Protein AF-0000000073504089 (afdb_homodimer)

InterPro domains:
  IPR001611 Leucine-rich repeat [PF13855] (64-118)
  IPR013210 Leucine-rich repeat-containing N-terminal, plant-type [PF08263] (1-36)
  IPR032675 Leucine-rich repeat domain superfamily [G3DSA:3.80.10.10] (1-118)

Secondary structure (DSSP, 8-state):
-HHHHHHHHS--TT-TTTT--TTSS-GGGSTTEEE-TTS-EEEEE-TTS--EEE--GGGGG-TT--EEE--SSEEEE---GGGGG-TT--EEE--SSEE-SPPPGGGGG-TT--EEE--/-HHHHHHHHS--TT-TTTT--TTSS-GGGSTTEEE-TTS-EEEEE-TTS--EEE--GGGGG-TT--EEE--SSEEEE---GGGGG-TT--EEE--SSEE-SPPPGGGGG-TT--EEE--

Organism: Ambrosia artemisiifolia (NCBI:txid4212)

Solvent-accessible surface area (backbone atoms only — not comparable to full-atom values): 11767 Å² total; per-residue (Å²): 107,41,67,55,56,36,50,74,35,31,54,49,85,76,50,74,62,67,62,66,44,81,88,48,88,59,72,60,74,19,72,54,35,40,48,48,99,80,70,39,54,28,32,40,59,48,51,62,50,61,31,28,42,41,72,50,55,48,55,22,68,41,54,55,25,26,33,46,32,45,23,47,28,48,33,29,51,50,62,48,58,32,57,25,50,22,45,46,21,32,32,42,30,39,25,55,41,53,63,45,68,52,58,41,40,36,56,29,52,22,66,51,25,61,39,40,28,42,87,108,40,66,56,56,36,50,76,35,32,55,48,85,75,51,76,61,66,62,67,44,79,88,47,86,60,70,58,76,19,72,52,35,41,46,49,98,82,68,38,51,29,32,39,57,48,50,61,51,62,32,28,42,41,73,52,54,48,54,23,67,40,54,56,24,25,36,44,33,46,23,46,29,49,33,31,51,52,63,50,59,33,56,25,51,21,45,46,20,32,34,42,31,43,24,52,37,53,57,45,69,53,57,42,40,36,56,27,52,22,66,50,25,61,34,42,29,38,79

Nearest PDB structures (foldseek):
  7ogq-assembly1_BBB  TM=9.935E-01  e=2.010E-16  Arabidopsis thaliana
  4lsc-assembly1_A  TM=9.926E-01  e=3.412E-16  Arabidopsis thaliana
  8wed-assembly2_E  TM=9.928E-01  e=4.855E-16  Arabidopsis thaliana
  4z61-assembly1_C  TM=9.933E-01  e=1.484E-15  Arabidopsis thaliana
  4q3i-assembly2_B  TM=9.917E-01  e=1.653E-14  Oryza sativa

pLDDT: mean 93.23, std 6.1, range [61.78, 98.75]

Foldseek 3Di:
DQVVVVVVFKDQPPCQFVQVDPVDDACCVTPQWHADPVSQTATRACAQRQIEGEHDLSNLVRQNHAYDAHENYAYEEEDDLSVLSNQNHQEDAQYHYHYDDDDHPSVVSNPNYDYYHHD/DQVVVVVVFKDQPPCQFVQVDPVDDACCVTPQWHADPVSQTATRACAQRQIEGEHDLSNLVSQNHAYDHHENYAYEEEDDLSVLSNQNHQEDAHYHYHYDDDDHPSVVSNPNYDYYHHD

Sequence (238 aa):
DALYALKIQLPDPNNVLQSWDPTLVNPCTWNHVTCNNNNSVTRVDLGNASLSGQLVSQLGQLANLQYLELFGNNITGIIPNAIGNLTNLVSLDLYLNRLHGRIPSTLGNLQKLRYLYIIDALYALKIQLPDPNNVLQSWDPTLVNPCTWNHVTCNNNNSVTRVDLGNASLSGQLVSQLGQLANLQYLELFGNNITGIIPNAIGNLTNLVSLDLYLNRLHGRIPSTLGNLQKLRYLYII

Radius o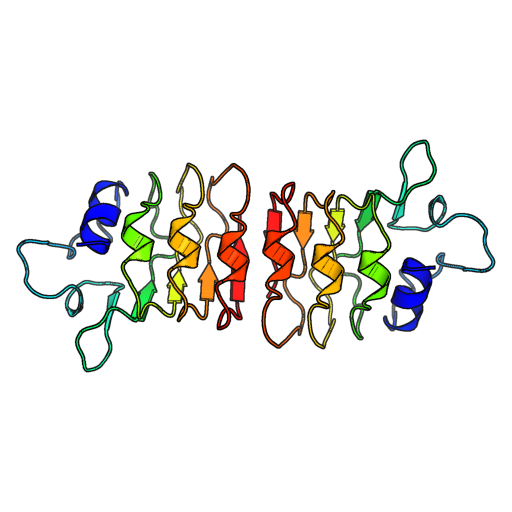f gyration: 20.05 Å; Cα contacts (8 Å, |Δi|>4): 622; chains: 2; bounding box: 36×63×42 Å

Structure (mmCIF, N/CA/C/O backbone):
data_AF-0000000073504089-model_v1
#
loop_
_entity.id
_entity.type
_entity.pdbx_description
1 polymer 'Leucine-rich repeat-containing N-terminal plant-type domain-containing protein'
#
loop_
_atom_site.group_PDB
_atom_site.id
_atom_site.type_symbol
_atom_site.label_atom_id
_atom_site.label_alt_id
_atom_site.label_comp_id
_atom_site.label_asym_id
_atom_site.label_entity_id
_atom_site.label_seq_id
_atom_site.pdbx_PDB_ins_code
_atom_site.Cartn_x
_atom_site.Cartn_y
_atom_site.Cartn_z
_atom_site.occupancy
_atom_site.B_iso_or_equiv
_atom_site.auth_seq_id
_atom_site.auth_comp_id
_atom_site.auth_asym_id
_atom_site.auth_atom_id
_atom_site.pdbx_PDB_model_num
ATOM 1 N N . ASP A 1 1 ? 0.938 -27.203 -5.227 1 83.81 1 ASP A N 1
ATOM 2 C CA . ASP A 1 1 ? 1.787 -26.109 -5.668 1 83.81 1 ASP A CA 1
ATOM 3 C C . ASP A 1 1 ? 1.056 -24.766 -5.555 1 83.81 1 ASP A C 1
ATOM 5 O O . ASP A 1 1 ? -0.153 -24.688 -5.789 1 83.81 1 ASP A O 1
ATOM 9 N N . ALA A 1 2 ? 1.691 -23.766 -5.035 1 88.19 2 ALA A N 1
ATOM 10 C CA . ALA A 1 2 ? 1.1 -22.469 -4.738 1 88.19 2 ALA A CA 1
ATOM 11 C C . ALA A 1 2 ? 0.496 -21.844 -5.992 1 88.19 2 ALA A C 1
ATOM 13 O O . ALA A 1 2 ? -0.646 -21.375 -5.973 1 88.19 2 ALA A O 1
ATOM 14 N N . LEU A 1 3 ? 1.185 -21.859 -7.066 1 92.62 3 LEU A N 1
ATOM 15 C CA . LEU A 1 3 ? 0.73 -21.188 -8.281 1 92.62 3 LEU A CA 1
ATOM 16 C C . LEU A 1 3 ? -0.427 -21.953 -8.922 1 92.62 3 LEU A C 1
ATOM 18 O O . LEU A 1 3 ? -1.324 -21.344 -9.508 1 92.62 3 LEU A O 1
ATOM 22 N N . TYR A 1 4 ? -0.365 -23.203 -8.766 1 90 4 TYR A N 1
ATOM 23 C CA . TYR A 1 4 ? -1.497 -23.953 -9.297 1 90 4 TYR A CA 1
ATOM 24 C C . TYR A 1 4 ? -2.758 -23.688 -8.484 1 90 4 TYR A C 1
ATOM 26 O O . TYR A 1 4 ? -3.85 -23.562 -9.047 1 90 4 TYR A O 1
ATOM 34 N N . ALA A 1 5 ? -2.623 -23.641 -7.227 1 90.19 5 ALA A N 1
ATOM 35 C CA . ALA A 1 5 ? -3.756 -23.281 -6.379 1 90.19 5 ALA A CA 1
ATOM 36 C C . ALA A 1 5 ? -4.328 -21.922 -6.777 1 90.19 5 ALA A C 1
ATOM 38 O O . ALA A 1 5 ? -5.547 -21.734 -6.805 1 90.19 5 ALA A O 1
ATOM 39 N N . LEU A 1 6 ? -3.453 -21 -7.102 1 92.44 6 LEU A N 1
ATOM 40 C CA . LEU A 1 6 ? -3.859 -19.672 -7.551 1 92.44 6 LEU A CA 1
ATOM 41 C C . LEU A 1 6 ? -4.594 -19.75 -8.883 1 92.44 6 LEU A C 1
ATOM 43 O O . LEU A 1 6 ? -5.652 -19.141 -9.047 1 92.44 6 LEU A O 1
ATOM 47 N N . LYS A 1 7 ? -4.051 -20.5 -9.719 1 91.31 7 LYS A N 1
ATOM 48 C CA . LYS A 1 7 ? -4.652 -20.656 -11.039 1 91.31 7 LYS A CA 1
ATOM 49 C C . LYS A 1 7 ? -6.094 -21.141 -10.93 1 91.31 7 LYS A C 1
ATOM 51 O O . LYS A 1 7 ? -6.98 -20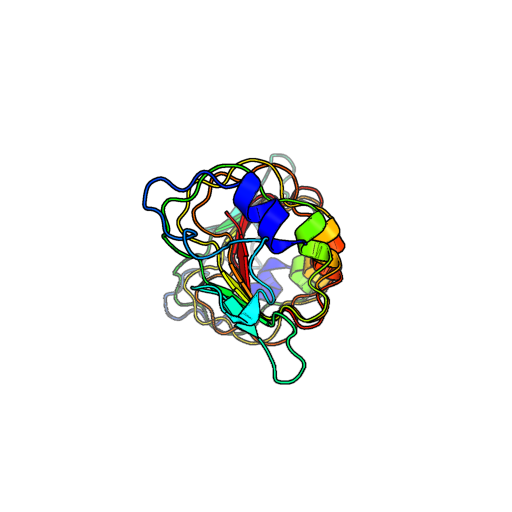.641 -11.617 1 91.31 7 LYS A O 1
ATOM 56 N N . ILE A 1 8 ? -6.277 -22.094 -10.07 1 91.06 8 ILE A N 1
ATOM 57 C CA . ILE A 1 8 ? -7.59 -22.703 -9.922 1 91.06 8 ILE A CA 1
ATOM 58 C C . ILE A 1 8 ? -8.586 -21.672 -9.398 1 91.06 8 ILE A C 1
ATOM 60 O O . ILE A 1 8 ? -9.773 -21.734 -9.727 1 91.06 8 ILE A O 1
ATOM 64 N N . GLN A 1 9 ? -8.086 -20.703 -8.727 1 92.62 9 GLN A N 1
ATOM 65 C CA . GLN A 1 9 ? -8.953 -19.719 -8.078 1 92.62 9 GLN A CA 1
ATOM 66 C C . GLN A 1 9 ? -9.086 -18.453 -8.914 1 92.62 9 GLN A C 1
ATOM 68 O O . GLN A 1 9 ? -9.797 -17.531 -8.539 1 92.62 9 GLN A O 1
ATOM 73 N N . LEU A 1 10 ? -8.414 -18.422 -10.031 1 92.44 10 LEU A N 1
ATOM 74 C CA . LEU A 1 10 ? -8.438 -17.219 -10.852 1 92.44 10 LEU A CA 1
ATOM 75 C C . LEU A 1 10 ? -8.992 -17.516 -12.242 1 92.44 10 LEU A C 1
ATOM 77 O O . LEU A 1 10 ? -8.234 -17.766 -13.172 1 92.44 10 LEU A O 1
ATOM 81 N N . PRO A 1 11 ? -10.352 -17.453 -12.328 1 91.81 11 PRO A N 1
ATOM 82 C CA . PRO A 1 11 ? -10.898 -17.531 -13.68 1 91.81 11 PRO A CA 1
ATOM 83 C C . PRO A 1 11 ? -10.164 -16.609 -14.664 1 91.81 11 PRO A C 1
ATOM 85 O O . PRO A 1 11 ? -9.867 -15.461 -14.336 1 91.81 11 PRO A O 1
ATOM 88 N N . ASP A 1 12 ? -9.922 -17.094 -15.867 1 92.62 12 ASP A N 1
ATOM 89 C CA . ASP A 1 12 ? -9.008 -16.516 -16.859 1 92.62 12 ASP A CA 1
ATOM 90 C C . ASP A 1 12 ? -9.656 -16.484 -18.234 1 92.62 12 ASP A C 1
ATOM 92 O O . ASP A 1 12 ? -9.281 -17.266 -19.125 1 92.62 12 ASP A O 1
ATOM 96 N N . PRO A 1 13 ? -10.461 -15.508 -18.453 1 91.75 13 PRO A N 1
ATOM 97 C CA . PRO A 1 13 ? -11.219 -15.5 -19.703 1 91.75 13 PRO A CA 1
ATOM 98 C C . PRO A 1 13 ? -10.32 -15.328 -20.922 1 91.75 13 PRO A C 1
ATOM 100 O O . PRO A 1 13 ? -10.672 -15.773 -22.016 1 91.75 13 PRO A O 1
ATOM 103 N N . ASN A 1 14 ? -9.141 -14.703 -20.797 1 94.31 14 ASN A N 1
ATOM 104 C CA . ASN A 1 14 ? -8.273 -14.438 -21.938 1 94.31 14 ASN A CA 1
ATOM 105 C C . ASN A 1 14 ? -7.172 -15.484 -22.062 1 94.31 14 ASN A C 1
ATOM 107 O O . ASN A 1 14 ? -6.266 -15.352 -22.891 1 94.31 14 ASN A O 1
ATOM 111 N N . ASN A 1 15 ? -7.172 -16.453 -21.219 1 93.25 15 ASN A N 1
ATOM 112 C CA . ASN A 1 15 ? -6.258 -17.594 -21.25 1 93.25 15 ASN A CA 1
ATOM 113 C C . ASN A 1 15 ? -4.812 -17.156 -21.031 1 93.25 15 ASN A C 1
ATOM 115 O O . ASN A 1 15 ? -3.902 -17.656 -21.703 1 93.25 15 ASN A O 1
ATOM 119 N N . VAL A 1 16 ? -4.688 -16.156 -20.156 1 94.19 16 VAL A N 1
ATOM 120 C CA . VAL A 1 16 ? -3.348 -15.68 -19.844 1 94.19 16 VAL A CA 1
ATOM 121 C C . VAL A 1 16 ? -2.568 -16.766 -19.109 1 94.19 16 VAL A C 1
ATOM 123 O O . VAL A 1 16 ? -1.347 -16.859 -19.234 1 94.19 16 VAL A O 1
ATOM 126 N N . LEU A 1 17 ? -3.244 -17.672 -18.391 1 94 17 LEU A N 1
ATOM 127 C CA . LEU A 1 17 ? -2.6 -18.688 -17.562 1 94 17 LEU A CA 1
ATOM 128 C C . LEU A 1 17 ? -2.59 -20.031 -18.266 1 94 17 LEU A C 1
ATOM 130 O O . LEU A 1 17 ? -2.457 -21.078 -17.625 1 94 17 LEU A O 1
ATOM 134 N N . GLN A 1 18 ? -2.67 -20.047 -19.438 1 91.62 18 GLN A N 1
ATOM 135 C CA . GLN A 1 18 ? -2.809 -21.266 -20.219 1 91.62 18 GLN A CA 1
ATOM 136 C C . GLN A 1 18 ? -1.593 -22.172 -20.031 1 91.62 18 GLN A C 1
ATOM 138 O O . GLN A 1 18 ? -1.72 -23.406 -20.031 1 91.62 18 GLN A O 1
ATOM 143 N N . SER A 1 19 ? -0.453 -21.609 -19.891 1 91.12 19 SER A N 1
ATOM 144 C CA . SER A 1 19 ? 0.774 -22.391 -19.781 1 91.12 19 SER A CA 1
ATOM 145 C C . SER A 1 19 ? 0.917 -23.016 -18.406 1 91.12 19 SER A C 1
ATOM 147 O O . SER A 1 19 ? 1.798 -23.844 -18.188 1 91.12 19 SER A O 1
ATOM 149 N N . TRP A 1 20 ? 0.081 -22.547 -17.469 1 91.06 20 TRP A N 1
ATOM 150 C CA . TRP A 1 20 ? 0.194 -23.016 -16.094 1 91.06 20 TRP A CA 1
ATOM 151 C C . TRP A 1 20 ? -0.384 -24.422 -15.961 1 91.06 20 TRP A C 1
ATOM 153 O O . TRP A 1 20 ? -1.566 -24.594 -15.648 1 91.06 20 TRP A O 1
ATOM 163 N N . ASP A 1 21 ? 0.375 -25.438 -16.172 1 83.81 21 ASP A N 1
ATOM 164 C CA . ASP A 1 21 ? 0.005 -26.844 -16.172 1 83.81 21 ASP A CA 1
ATOM 165 C C . ASP A 1 21 ? 0.768 -27.609 -15.102 1 83.81 21 ASP A C 1
ATOM 167 O O . ASP A 1 21 ? 1.99 -27.75 -15.172 1 83.81 21 ASP A O 1
ATOM 171 N N . PRO A 1 22 ? -0.042 -28 -14.156 1 77.56 22 PRO A N 1
ATOM 172 C CA . PRO A 1 22 ? 0.624 -28.688 -13.047 1 77.56 22 PRO A CA 1
ATOM 173 C C . PRO A 1 22 ? 1.264 -30 -13.461 1 77.56 22 PRO A C 1
ATOM 175 O O . PRO A 1 22 ? 2.08 -30.562 -12.719 1 77.56 22 PRO A O 1
ATOM 178 N N . THR A 1 23 ? 0.69 -30.5 -14.398 1 77.19 23 THR A N 1
ATOM 179 C CA . THR A 1 23 ? 1.298 -31.75 -14.844 1 77.19 23 THR A CA 1
ATOM 180 C C . THR A 1 23 ? 2.68 -31.5 -15.438 1 77.19 23 THR A C 1
ATOM 182 O O . THR A 1 23 ? 3.479 -32.438 -15.578 1 77.19 23 THR A O 1
ATOM 185 N N . LEU A 1 24 ? 2.725 -30.297 -15.898 1 62.91 24 LEU A N 1
ATOM 186 C CA . LEU A 1 24 ? 4.062 -29.906 -16.328 1 62.91 24 LEU A CA 1
ATOM 187 C C . LEU A 1 24 ? 4.945 -29.578 -15.133 1 62.91 24 LEU A C 1
ATOM 189 O O . LEU A 1 24 ? 4.441 -29.188 -14.07 1 62.91 24 LEU A O 1
ATOM 193 N N . VAL A 1 25 ? 6.254 -30.047 -15.086 1 61.78 25 VAL A N 1
ATOM 194 C CA . VAL A 1 25 ? 7.246 -30.078 -14.016 1 61.78 25 VAL A CA 1
ATOM 195 C C . VAL A 1 25 ? 7.246 -28.75 -13.281 1 61.78 25 VAL A C 1
ATOM 197 O O . VAL A 1 25 ? 6.977 -28.688 -12.078 1 61.78 25 VAL A O 1
ATOM 200 N N . ASN A 1 26 ? 7.988 -27.781 -13.719 1 81.06 26 ASN A N 1
ATOM 201 C CA . ASN A 1 26 ? 8.602 -26.672 -13 1 81.06 26 ASN A CA 1
ATOM 202 C C . ASN A 1 26 ? 7.953 -25.344 -13.352 1 81.06 26 ASN A C 1
ATOM 204 O O . ASN A 1 26 ? 7.922 -24.953 -14.523 1 81.06 26 ASN A O 1
ATOM 208 N N . PRO A 1 27 ? 7.211 -24.672 -12.367 1 88.81 27 PRO A N 1
ATOM 209 C CA . PRO A 1 27 ? 6.613 -23.359 -12.648 1 88.81 27 PRO A CA 1
ATOM 210 C C . PRO A 1 27 ? 7.559 -22.422 -13.406 1 88.81 27 PRO A C 1
ATOM 212 O O . PRO A 1 27 ? 7.113 -21.438 -14 1 88.81 27 PRO A O 1
ATOM 215 N N . CYS A 1 28 ? 8.711 -22.797 -13.5 1 92.19 28 CYS A N 1
ATOM 216 C CA . CYS A 1 28 ? 9.711 -21.938 -14.125 1 92.19 28 CYS A CA 1
ATOM 217 C C . CYS A 1 28 ? 9.547 -21.922 -15.641 1 92.19 28 CYS A C 1
ATOM 219 O O . CYS A 1 28 ? 10.133 -21.062 -16.312 1 92.19 28 CYS A O 1
ATOM 221 N N . THR A 1 29 ? 8.688 -22.656 -16.156 1 89.81 29 THR A N 1
ATOM 222 C CA . THR A 1 29 ? 8.438 -22.656 -17.594 1 89.81 29 THR A CA 1
ATOM 223 C C . THR A 1 29 ? 7.129 -21.938 -17.922 1 89.81 29 THR A C 1
ATOM 225 O O . THR A 1 29 ? 6.75 -21.812 -19.078 1 89.81 29 THR A O 1
ATOM 228 N N . TRP A 1 30 ? 6.465 -21.484 -16.969 1 92.94 30 TRP A N 1
ATOM 229 C CA . TRP A 1 30 ? 5.152 -20.859 -17.141 1 92.94 30 TRP A CA 1
ATOM 230 C C . TRP A 1 30 ? 5.281 -19.406 -17.547 1 92.94 30 TRP A C 1
ATOM 232 O O . TRP A 1 30 ? 6.191 -18.703 -17.094 1 92.94 30 TRP A O 1
ATOM 242 N N . ASN A 1 31 ? 4.332 -18.969 -18.391 1 93.94 31 ASN A N 1
ATOM 243 C CA . ASN A 1 31 ? 4.305 -17.562 -18.75 1 93.94 31 ASN A CA 1
ATOM 244 C C . ASN A 1 31 ? 4.043 -16.672 -17.531 1 93.94 31 ASN A C 1
ATOM 246 O O . ASN A 1 31 ? 3.338 -17.062 -16.609 1 93.94 31 ASN A O 1
ATOM 250 N N . HIS A 1 32 ? 4.637 -15.5 -17.531 1 96.69 32 HIS A N 1
ATOM 251 C CA . HIS A 1 32 ? 4.438 -14.484 -16.5 1 96.69 32 HIS A CA 1
ATOM 252 C C . HIS A 1 32 ? 5.074 -14.906 -15.18 1 96.69 32 HIS A C 1
ATOM 254 O O . HIS A 1 32 ? 4.816 -14.289 -14.141 1 96.69 32 HIS A O 1
ATOM 260 N N . VAL A 1 33 ? 5.844 -16.078 -15.203 1 96.56 33 VAL A N 1
ATOM 261 C CA . VAL A 1 33 ? 6.574 -16.531 -14.023 1 96.56 33 VAL A CA 1
ATOM 262 C C . VAL A 1 33 ? 8.078 -16.484 -14.297 1 96.56 33 VAL A C 1
ATOM 264 O O . VAL A 1 33 ? 8.539 -16.891 -15.359 1 96.56 33 VAL A O 1
ATOM 267 N N . THR A 1 34 ? 8.766 -15.812 -13.391 1 97.94 34 THR A N 1
ATOM 268 C CA . THR A 1 34 ? 10.219 -15.82 -13.445 1 97.94 34 THR A CA 1
ATOM 269 C C . THR A 1 34 ? 10.797 -16.609 -12.273 1 97.94 34 THR A C 1
ATOM 271 O O . THR A 1 34 ? 10.305 -16.516 -11.148 1 97.94 34 THR A O 1
ATOM 274 N N . CYS A 1 35 ? 11.852 -17.406 -12.508 1 96.88 35 CYS A N 1
ATOM 275 C CA . CYS A 1 35 ? 12.531 -18.188 -11.492 1 96.88 35 CYS A CA 1
ATOM 276 C C . CYS A 1 35 ? 14.008 -17.828 -11.422 1 96.88 35 CYS A C 1
ATOM 278 O O . CYS A 1 35 ? 14.555 -17.234 -12.359 1 96.88 35 CYS A O 1
ATOM 280 N N . ASN A 1 36 ? 14.516 -18.062 -10.188 1 97.25 36 ASN A N 1
ATOM 281 C CA . ASN A 1 36 ? 15.961 -17.922 -10.07 1 97.25 36 ASN A CA 1
ATOM 282 C C . ASN A 1 36 ? 16.688 -19.203 -10.492 1 97.25 36 ASN A C 1
ATOM 284 O O . ASN A 1 36 ? 16.047 -20.141 -10.992 1 97.25 36 ASN A O 1
ATOM 288 N N . ASN A 1 37 ? 18.047 -19.188 -10.336 1 95.81 37 ASN A N 1
ATOM 289 C CA . ASN A 1 37 ? 18.875 -20.281 -10.797 1 95.81 37 ASN A CA 1
ATOM 290 C C . ASN A 1 37 ? 18.609 -21.562 -10.008 1 95.81 37 ASN A C 1
ATOM 292 O O . ASN A 1 37 ? 18.969 -22.656 -10.438 1 95.81 37 ASN A O 1
ATOM 296 N N . ASN A 1 38 ? 17.906 -21.516 -8.906 1 94.88 38 ASN A N 1
ATOM 297 C CA . ASN A 1 38 ? 17.562 -22.672 -8.078 1 94.88 38 ASN A CA 1
ATOM 298 C C . ASN A 1 38 ? 16.125 -23.141 -8.336 1 94.88 38 ASN A C 1
ATOM 300 O O . ASN A 1 38 ? 15.531 -23.812 -7.504 1 94.88 38 ASN A O 1
ATOM 304 N N . ASN A 1 39 ? 15.578 -22.562 -9.398 1 92.44 39 ASN A N 1
ATOM 305 C CA . ASN A 1 39 ? 14.234 -22.922 -9.82 1 92.44 39 ASN A CA 1
ATOM 306 C C . ASN A 1 39 ? 13.188 -22.5 -8.797 1 92.44 39 ASN A C 1
ATOM 308 O O . ASN A 1 39 ? 12.188 -23.188 -8.594 1 92.44 39 ASN A O 1
ATOM 312 N N . SER A 1 40 ? 13.484 -21.453 -8.094 1 94.88 40 SER A N 1
ATOM 313 C CA . SER A 1 40 ? 12.508 -20.844 -7.195 1 94.88 40 SER A CA 1
ATOM 314 C C . SER A 1 40 ? 11.797 -19.672 -7.859 1 94.88 40 SER A C 1
ATOM 316 O O . SER A 1 40 ? 12.438 -18.859 -8.547 1 94.88 40 SER A O 1
ATOM 318 N N . VAL A 1 41 ? 10.516 -19.625 -7.695 1 97 41 VAL A N 1
ATOM 319 C CA . VAL A 1 41 ? 9.727 -18.531 -8.266 1 97 41 VAL A CA 1
ATOM 320 C C . VAL A 1 41 ? 10.109 -17.219 -7.598 1 97 41 VAL A C 1
ATOM 322 O O . VAL A 1 41 ? 10.086 -17.109 -6.367 1 97 41 VAL A O 1
ATOM 325 N N . THR A 1 42 ? 10.477 -16.188 -8.445 1 98.62 42 THR A N 1
ATOM 326 C CA . THR A 1 42 ? 10.867 -14.891 -7.891 1 98.62 42 THR A CA 1
ATOM 327 C C . THR A 1 42 ? 9.914 -13.789 -8.359 1 98.62 42 THR A C 1
ATOM 329 O O . THR A 1 42 ? 9.883 -12.703 -7.781 1 98.62 42 THR A O 1
ATOM 332 N N . ARG A 1 43 ? 9.188 -14.102 -9.438 1 98.75 43 ARG A N 1
ATOM 333 C CA . ARG A 1 43 ? 8.289 -13.062 -9.945 1 98.75 43 ARG A CA 1
ATOM 334 C C . ARG A 1 43 ? 7.035 -13.672 -10.562 1 98.75 43 ARG A C 1
ATOM 336 O O . ARG A 1 43 ? 7.113 -14.672 -11.273 1 98.75 43 ARG A O 1
ATOM 343 N N . VAL A 1 44 ? 5.918 -13.117 -10.211 1 98.19 44 VAL A N 1
ATOM 344 C CA . VAL A 1 44 ? 4.637 -13.344 -10.875 1 98.19 44 VAL A CA 1
ATOM 345 C C . VAL A 1 44 ? 4.102 -12.031 -11.438 1 98.19 44 VAL A C 1
ATOM 347 O O . VAL A 1 44 ? 3.828 -11.094 -10.688 1 98.19 44 VAL A O 1
ATOM 350 N N . ASP A 1 45 ? 3.988 -11.891 -12.703 1 98.19 45 ASP A N 1
ATOM 351 C CA . ASP A 1 45 ? 3.615 -10.664 -13.406 1 98.19 45 ASP A CA 1
ATOM 352 C C . ASP A 1 45 ? 2.303 -10.844 -14.164 1 98.19 45 ASP A C 1
ATOM 354 O O . ASP A 1 45 ? 2.307 -11.18 -15.352 1 98.19 45 ASP A O 1
ATOM 358 N N . LEU A 1 46 ? 1.251 -10.492 -13.5 1 97.88 46 LEU A N 1
ATOM 359 C CA . LEU A 1 46 ? -0.072 -10.742 -14.062 1 97.88 46 LEU A CA 1
ATOM 360 C C . LEU A 1 46 ? -0.919 -9.477 -14.039 1 97.88 46 LEU A C 1
ATOM 362 O O . LEU A 1 46 ? -2.139 -9.539 -13.867 1 97.88 46 LEU A O 1
ATOM 366 N N . GLY A 1 47 ? -0.317 -8.383 -14.102 1 97.5 47 GLY A N 1
ATOM 367 C CA . GLY A 1 47 ? -1.057 -7.129 -14.172 1 97.5 47 GLY A CA 1
ATOM 368 C C . GLY A 1 47 ? -1.932 -7.027 -15.406 1 97.5 47 GLY A C 1
ATOM 369 O O . GLY A 1 47 ? -1.533 -7.449 -16.5 1 97.5 47 GLY A O 1
ATOM 370 N N . ASN A 1 48 ? -3.148 -6.43 -15.266 1 97.31 48 ASN A N 1
ATOM 371 C CA . ASN A 1 48 ? -4.059 -6.156 -16.375 1 97.31 48 ASN A CA 1
ATOM 372 C C . ASN A 1 48 ? -4.328 -7.414 -17.188 1 97.31 48 ASN A C 1
ATOM 374 O O . ASN A 1 48 ? -4.207 -7.395 -18.422 1 97.31 48 ASN A O 1
ATOM 378 N N . ALA A 1 49 ? -4.676 -8.484 -16.547 1 96.62 49 ALA A N 1
ATOM 379 C CA . ALA A 1 49 ? -4.855 -9.766 -17.219 1 96.62 49 ALA A CA 1
ATOM 380 C C . ALA A 1 49 ? -6.328 -10.172 -17.25 1 96.62 49 ALA A C 1
ATOM 382 O O . ALA A 1 49 ? -6.672 -11.258 -17.703 1 96.62 49 ALA A O 1
ATOM 383 N N . SER A 1 50 ? -7.176 -9.297 -16.703 1 96.69 50 SER A N 1
ATOM 384 C CA . SER A 1 50 ? -8.617 -9.547 -16.672 1 96.69 50 SER A CA 1
ATOM 385 C C . SER A 1 50 ? -8.945 -10.773 -15.828 1 96.69 50 SER A C 1
ATOM 387 O O . SER A 1 50 ? -9.898 -11.5 -16.125 1 96.69 50 SER A O 1
ATOM 389 N N . LEU A 1 51 ? -8.094 -11.008 -14.805 1 97.06 51 LEU A N 1
ATOM 390 C CA . LEU A 1 51 ? -8.328 -12.125 -13.906 1 97.06 51 LEU A CA 1
ATOM 391 C C . LEU A 1 51 ? -9.375 -11.773 -12.859 1 97.06 51 LEU A C 1
ATOM 393 O O . LEU A 1 51 ? -9.523 -10.602 -12.492 1 97.06 51 LEU A O 1
ATOM 397 N N . SER A 1 52 ? -10.102 -12.742 -12.484 1 96.94 52 SER A N 1
ATOM 398 C CA . SER A 1 52 ? -11.07 -12.609 -11.398 1 96.94 52 SER A CA 1
ATOM 399 C C . SER A 1 52 ? -10.859 -13.68 -10.336 1 96.94 52 SER A C 1
ATOM 401 O O . SER A 1 52 ? -9.852 -14.391 -10.352 1 96.94 52 SER A O 1
ATOM 403 N N . GLY A 1 53 ? -11.766 -13.742 -9.312 1 96.12 53 GLY A N 1
ATOM 404 C CA . GLY A 1 53 ? -11.625 -14.703 -8.234 1 96.12 53 GLY A CA 1
ATOM 405 C C . GLY A 1 53 ? -10.938 -14.133 -7.004 1 96.12 53 GLY A C 1
ATOM 406 O O . GLY A 1 53 ? -11.102 -12.953 -6.691 1 96.12 53 GLY A O 1
ATOM 407 N N . GLN A 1 54 ? -10.258 -15.156 -6.27 1 96.38 54 GLN A N 1
ATOM 408 C CA . GLN A 1 54 ? -9.719 -14.742 -4.98 1 96.38 54 GLN A CA 1
ATOM 409 C C . GLN A 1 54 ? -8.258 -15.172 -4.828 1 96.38 54 GLN A C 1
ATOM 411 O O . GLN A 1 54 ? -7.824 -16.125 -5.465 1 96.38 54 GLN A O 1
ATOM 416 N N . LEU A 1 55 ? -7.516 -14.406 -4.016 1 96.5 55 LEU A N 1
ATOM 417 C CA . LEU A 1 55 ? -6.176 -14.844 -3.621 1 96.5 55 LEU A CA 1
ATOM 418 C C . LEU A 1 55 ? -6.246 -16.078 -2.723 1 96.5 55 LEU A C 1
ATOM 420 O O . LEU A 1 55 ? -7.285 -16.344 -2.121 1 96.5 55 LEU A O 1
ATOM 424 N N . VAL A 1 56 ? -5.133 -16.734 -2.75 1 96.31 56 VAL A N 1
ATOM 425 C CA . VAL A 1 56 ? -5.098 -17.969 -1.963 1 96.31 56 VAL A CA 1
ATOM 426 C C . VAL A 1 56 ? -3.961 -17.891 -0.947 1 96.31 56 VAL A C 1
ATOM 428 O O . VAL A 1 56 ? -2.914 -17.297 -1.216 1 96.31 56 VAL A O 1
ATOM 431 N N . SER A 1 57 ? -4.195 -18.578 0.276 1 96.75 57 SER A N 1
ATOM 432 C CA . SER A 1 57 ? -3.188 -18.562 1.329 1 96.75 57 SER A CA 1
ATOM 433 C C . SER A 1 57 ? -1.917 -19.281 0.886 1 96.75 57 SER A C 1
ATOM 435 O O . SER A 1 57 ? -0.827 -18.984 1.38 1 96.75 57 SER A O 1
ATOM 437 N N . GLN A 1 58 ? -2.057 -20.141 -0.088 1 96.38 58 GLN A N 1
ATOM 438 C CA . GLN A 1 58 ? -0.924 -20.922 -0.584 1 96.38 58 GLN A CA 1
ATOM 439 C C . GLN A 1 58 ? 0.144 -20.016 -1.187 1 96.38 58 GLN A C 1
ATOM 441 O O . GLN A 1 58 ? 1.312 -20.391 -1.281 1 96.38 58 GLN A O 1
ATOM 446 N N . LEU A 1 59 ? -0.198 -18.797 -1.6 1 96.5 59 LEU A N 1
ATOM 447 C CA . LEU A 1 59 ? 0.782 -17.844 -2.105 1 96.5 59 LEU A CA 1
ATOM 448 C C . LEU A 1 59 ? 1.92 -17.641 -1.109 1 96.5 59 LEU A C 1
ATOM 450 O O . LEU A 1 59 ? 3.064 -17.406 -1.505 1 96.5 59 LEU A O 1
ATOM 454 N N . GLY A 1 60 ? 1.57 -17.766 0.174 1 97.38 60 GLY A N 1
ATOM 455 C CA . GLY A 1 60 ? 2.557 -17.594 1.229 1 97.38 60 GLY A CA 1
ATOM 456 C C . GLY A 1 60 ? 3.67 -18.625 1.183 1 97.38 60 GLY A C 1
ATOM 457 O O . GLY A 1 60 ? 4.688 -18.469 1.858 1 97.38 60 GLY A O 1
ATOM 458 N N . GLN A 1 61 ? 3.473 -19.641 0.369 1 96.56 61 GLN A N 1
ATOM 459 C CA . GLN A 1 61 ? 4.453 -20.719 0.27 1 96.56 61 GLN A CA 1
ATOM 460 C C . GLN A 1 61 ? 5.578 -20.344 -0.692 1 96.56 61 GLN A C 1
ATOM 462 O O . GLN A 1 61 ? 6.598 -21.031 -0.756 1 96.56 61 GLN A O 1
ATOM 467 N N . LEU A 1 62 ? 5.434 -19.297 -1.419 1 96.81 62 LEU A N 1
ATOM 468 C CA . LEU A 1 62 ? 6.465 -18.875 -2.359 1 96.81 62 LEU A CA 1
ATOM 469 C C . LEU A 1 62 ? 7.547 -18.062 -1.65 1 96.81 62 LEU A C 1
ATOM 471 O O . LEU A 1 62 ? 7.688 -16.859 -1.881 1 96.81 62 LEU A O 1
ATOM 475 N N . ALA A 1 63 ? 8.43 -18.75 -1.01 1 95.25 63 ALA A N 1
ATOM 476 C CA . ALA A 1 63 ? 9.367 -18.188 -0.045 1 95.25 63 ALA A CA 1
ATOM 477 C C . ALA A 1 63 ? 10.352 -17.234 -0.729 1 95.25 63 ALA A C 1
ATOM 479 O O . ALA A 1 63 ? 10.883 -16.328 -0.097 1 95.25 63 ALA A O 1
ATOM 480 N N . ASN A 1 64 ? 10.555 -17.438 -1.995 1 97.69 64 ASN A N 1
ATOM 481 C CA . ASN A 1 64 ? 11.57 -16.656 -2.682 1 97.69 64 ASN A CA 1
ATOM 482 C C . ASN A 1 64 ? 10.945 -15.594 -3.582 1 97.69 64 ASN A C 1
ATOM 484 O O . ASN A 1 64 ? 11.648 -14.938 -4.352 1 97.69 64 ASN A O 1
ATOM 488 N N . LEU A 1 65 ? 9.617 -15.422 -3.479 1 98.56 65 LEU A N 1
ATOM 489 C CA . LEU A 1 65 ? 8.93 -14.453 -4.328 1 98.56 65 LEU A CA 1
ATOM 490 C C . LEU A 1 65 ? 9.367 -13.031 -3.996 1 98.56 65 LEU A C 1
ATOM 492 O O . LEU A 1 65 ? 9.414 -12.656 -2.824 1 98.56 65 LEU A O 1
ATOM 496 N N . GLN A 1 66 ? 9.734 -12.25 -5.02 1 98.69 66 GLN A N 1
ATOM 497 C CA . GLN A 1 66 ? 10.195 -10.875 -4.863 1 98.69 66 GLN A CA 1
ATOM 498 C C . GLN A 1 66 ? 9.172 -9.891 -5.426 1 98.69 66 GLN A C 1
ATOM 500 O O . GLN A 1 66 ? 9.016 -8.781 -4.906 1 98.69 66 GLN A O 1
ATOM 505 N N . TYR A 1 67 ? 8.531 -10.32 -6.48 1 98.62 67 TYR A N 1
ATOM 506 C CA . TYR A 1 67 ? 7.562 -9.453 -7.137 1 98.62 67 TYR A CA 1
ATOM 507 C C . TYR A 1 67 ? 6.242 -10.18 -7.355 1 98.62 67 TYR A C 1
ATOM 509 O O . TYR A 1 67 ? 6.199 -11.211 -8.031 1 98.62 67 TYR A O 1
ATOM 517 N N . LEU A 1 68 ? 5.203 -9.648 -6.773 1 98.5 68 LEU A N 1
ATOM 518 C CA . LEU A 1 68 ? 3.846 -10.109 -7.031 1 98.5 68 LEU A CA 1
ATOM 519 C C . LEU A 1 68 ? 2.996 -9 -7.633 1 98.5 68 LEU A C 1
ATOM 521 O O . LEU A 1 68 ? 2.504 -8.125 -6.91 1 98.5 68 LEU A O 1
ATOM 525 N N . GLU A 1 69 ? 2.787 -9 -8.938 1 98.25 69 GLU A N 1
ATOM 526 C CA . GLU A 1 69 ? 2.092 -7.949 -9.672 1 98.25 69 GLU A CA 1
ATOM 527 C C . GLU A 1 69 ? 0.743 -8.445 -10.195 1 98.25 69 GLU A C 1
ATOM 529 O O . GLU A 1 69 ? 0.682 -9.164 -11.188 1 98.25 69 GLU A O 1
ATOM 534 N N . LEU A 1 70 ? -0.29 -7.973 -9.562 1 97.75 70 LEU A N 1
ATOM 535 C CA . LEU A 1 70 ? -1.637 -8.414 -9.906 1 97.75 70 LEU A CA 1
ATOM 536 C C . LEU A 1 70 ? -2.553 -7.227 -10.164 1 97.75 70 LEU A C 1
ATOM 538 O O . LEU A 1 70 ? -3.779 -7.359 -10.133 1 97.75 70 LEU A O 1
ATOM 542 N N . PHE A 1 71 ? -1.955 -6.094 -10.406 1 96.25 71 PHE A N 1
ATOM 543 C CA . PHE A 1 71 ? -2.74 -4.871 -10.531 1 96.25 71 PHE A CA 1
ATOM 544 C C . PHE A 1 71 ? -3.641 -4.934 -11.758 1 96.25 71 PHE A C 1
ATOM 546 O O . PHE A 1 71 ? -3.322 -5.617 -12.734 1 96.25 71 PHE A O 1
ATOM 553 N N . GLY A 1 72 ? -4.758 -4.168 -11.727 1 96.69 72 GLY A N 1
ATOM 554 C CA . GLY A 1 72 ? -5.613 -3.992 -12.891 1 96.69 72 GLY A CA 1
ATOM 555 C C . GLY A 1 72 ? -6.395 -5.242 -13.25 1 96.69 72 GLY A C 1
ATOM 556 O O . GLY A 1 72 ? -6.523 -5.578 -14.43 1 96.69 72 GLY A O 1
ATOM 557 N N . ASN A 1 73 ? -6.91 -5.973 -12.258 1 97.44 73 ASN A N 1
ATOM 558 C CA . ASN A 1 73 ? -7.75 -7.148 -12.469 1 97.44 73 ASN A CA 1
ATOM 559 C C . ASN A 1 73 ? -9.094 -7.008 -11.758 1 97.44 73 ASN A C 1
ATOM 561 O O . ASN A 1 73 ? -9.555 -5.895 -11.508 1 97.44 73 ASN A O 1
ATOM 565 N N . ASN A 1 74 ? -9.797 -8.109 -11.68 1 96.94 74 ASN A N 1
ATOM 566 C CA . ASN A 1 74 ? -11.07 -8.133 -10.969 1 96.94 74 ASN A CA 1
ATOM 567 C C . ASN A 1 74 ? -11.039 -9.125 -9.805 1 96.94 74 ASN A C 1
ATOM 569 O O . ASN A 1 74 ? -11.953 -9.938 -9.648 1 96.94 74 ASN A O 1
ATOM 573 N N . ILE A 1 75 ? -9.891 -9.125 -9.133 1 96.44 75 ILE A N 1
ATOM 574 C CA . ILE A 1 75 ? -9.711 -10.039 -8.008 1 96.44 75 ILE A CA 1
ATOM 575 C C . ILE A 1 75 ? -10.516 -9.547 -6.812 1 96.44 75 ILE A C 1
ATOM 577 O O . ILE A 1 75 ? -10.516 -8.352 -6.504 1 96.44 75 ILE A O 1
ATOM 581 N N . THR A 1 76 ? -11.258 -10.469 -6.199 1 95.31 76 THR A N 1
ATOM 582 C CA . THR A 1 76 ? -12.148 -10.148 -5.09 1 95.31 76 THR A CA 1
ATOM 583 C C . THR A 1 76 ? -11.688 -10.836 -3.811 1 95.31 76 THR A C 1
ATOM 585 O O . THR A 1 76 ? -10.656 -11.516 -3.801 1 95.31 76 THR A O 1
ATOM 588 N N . GLY A 1 77 ? -12.406 -10.539 -2.676 1 93.69 77 GLY A N 1
ATOM 589 C CA . GLY A 1 77 ? -12.078 -11.172 -1.409 1 93.69 77 GLY A CA 1
ATOM 590 C C . GLY A 1 77 ? -11.062 -10.391 -0.594 1 93.69 77 GLY A C 1
ATOM 591 O O . GLY A 1 77 ? -10.953 -9.172 -0.732 1 93.69 77 GLY A O 1
ATOM 592 N N . ILE A 1 78 ? -10.391 -11.125 0.335 1 93.94 78 ILE A N 1
ATOM 593 C CA . ILE A 1 78 ? -9.492 -10.469 1.272 1 93.94 78 ILE A CA 1
ATOM 594 C C . ILE A 1 78 ? -8.047 -10.836 0.944 1 93.94 78 ILE A C 1
ATOM 596 O O . ILE A 1 78 ? -7.793 -11.789 0.206 1 93.94 78 ILE A O 1
ATOM 600 N N . ILE A 1 79 ? -7.121 -10.023 1.405 1 95.25 79 ILE A N 1
ATOM 601 C CA . ILE A 1 79 ? -5.707 -10.375 1.348 1 95.25 79 ILE A CA 1
ATOM 602 C C . ILE A 1 79 ? -5.383 -11.398 2.434 1 95.25 79 ILE A C 1
ATOM 604 O O . ILE A 1 79 ? -5.562 -11.125 3.623 1 95.25 79 ILE A O 1
ATOM 608 N N . PRO A 1 80 ? -4.945 -12.531 2.012 1 95.88 80 PRO A N 1
ATOM 609 C CA . PRO A 1 80 ? -4.664 -13.547 3.029 1 95.88 80 PRO A CA 1
ATOM 610 C C . PRO A 1 80 ? -3.504 -13.156 3.941 1 95.88 80 PRO A C 1
ATOM 612 O O . PRO A 1 80 ? -2.537 -12.539 3.49 1 95.88 80 PRO A O 1
ATOM 615 N N . ASN A 1 81 ? -3.557 -13.641 5.219 1 96.19 81 ASN A N 1
ATOM 616 C CA . ASN A 1 81 ? -2.484 -13.391 6.176 1 96.19 81 ASN A CA 1
ATOM 617 C C . ASN A 1 81 ? -1.166 -14 5.719 1 96.19 81 ASN A C 1
ATOM 619 O O . ASN A 1 81 ? -0.093 -13.492 6.035 1 96.19 81 ASN A O 1
ATOM 623 N N . ALA A 1 82 ? -1.347 -15.008 4.926 1 97.62 82 ALA A N 1
ATOM 624 C CA . ALA A 1 82 ? -0.178 -15.766 4.492 1 97.62 82 ALA A CA 1
ATOM 625 C C . ALA A 1 82 ? 0.744 -14.914 3.629 1 97.62 82 ALA A C 1
ATOM 627 O O . ALA A 1 82 ? 1.899 -15.273 3.393 1 97.62 82 ALA A O 1
ATOM 628 N N . ILE A 1 83 ? 0.264 -13.742 3.158 1 96.69 83 ILE A N 1
ATOM 629 C CA . ILE A 1 83 ? 1.102 -12.836 2.377 1 96.69 83 ILE A CA 1
ATOM 630 C C . ILE A 1 83 ? 2.32 -12.422 3.199 1 96.69 83 ILE A C 1
ATOM 632 O O . ILE A 1 83 ? 3.4 -12.203 2.648 1 96.69 83 ILE A O 1
ATOM 636 N N . GLY A 1 84 ? 2.156 -12.375 4.5 1 96.38 84 GLY A N 1
ATOM 637 C CA . GLY A 1 84 ? 3.23 -12 5.402 1 96.38 84 GLY A CA 1
ATOM 638 C C . GLY A 1 84 ? 4.383 -12.984 5.406 1 96.38 84 GLY A C 1
ATOM 639 O O . GLY A 1 84 ? 5.469 -12.68 5.906 1 96.38 84 GL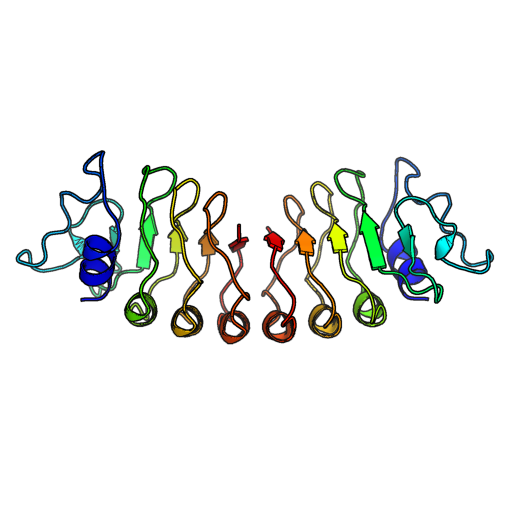Y A O 1
ATOM 640 N N . ASN A 1 85 ? 4.141 -14.172 4.883 1 97.94 85 ASN A N 1
ATOM 641 C CA . ASN A 1 85 ? 5.184 -15.188 4.812 1 97.94 85 ASN A CA 1
ATOM 642 C C . ASN A 1 85 ? 6.16 -14.906 3.67 1 97.94 85 ASN A C 1
ATOM 644 O O . ASN A 1 85 ? 7.219 -15.539 3.588 1 97.94 85 ASN A O 1
ATOM 648 N N . LEU A 1 86 ? 5.809 -14.008 2.822 1 98.12 86 LEU A N 1
ATOM 649 C CA . LEU A 1 86 ? 6.645 -13.703 1.667 1 98.12 86 LEU A CA 1
ATOM 650 C C . LEU A 1 86 ? 7.742 -12.711 2.037 1 98.12 86 LEU A C 1
ATOM 652 O O . LEU A 1 86 ? 7.797 -11.602 1.491 1 98.12 86 LEU A O 1
ATOM 656 N N . THR A 1 87 ? 8.688 -13.133 2.828 1 97.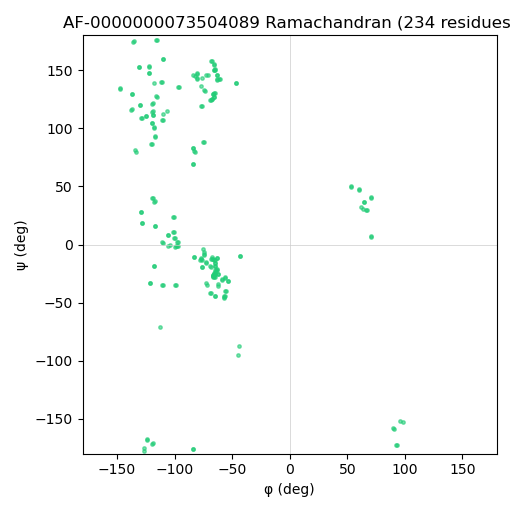25 87 THR A N 1
ATOM 657 C CA . THR A 1 87 ? 9.617 -12.242 3.506 1 97.25 87 THR A CA 1
ATOM 658 C C . THR A 1 87 ? 10.656 -11.695 2.525 1 97.25 87 THR A C 1
ATOM 660 O O . THR A 1 87 ? 11.391 -10.758 2.846 1 97.25 87 THR A O 1
ATOM 663 N N . ASN A 1 88 ? 10.688 -12.234 1.253 1 98.06 88 ASN A N 1
ATOM 664 C CA . ASN A 1 88 ? 11.609 -11.727 0.24 1 98.06 88 ASN A CA 1
ATOM 665 C C . ASN A 1 88 ? 10.906 -10.773 -0.727 1 98.06 88 ASN A C 1
ATOM 667 O O . ASN A 1 88 ? 11.516 -10.273 -1.671 1 98.06 88 ASN A O 1
ATOM 671 N N . LEU A 1 89 ? 9.625 -10.453 -0.465 1 97.81 89 LEU A N 1
ATOM 672 C CA . LEU A 1 89 ? 8.852 -9.602 -1.364 1 97.81 89 LEU A CA 1
ATOM 673 C C . LEU A 1 89 ? 9.406 -8.18 -1.367 1 97.81 89 LEU A C 1
ATOM 675 O O . LEU A 1 89 ? 9.602 -7.582 -0.306 1 97.81 89 LEU A O 1
ATOM 679 N N . VAL A 1 90 ? 9.695 -7.758 -2.564 1 96.38 90 VAL A N 1
ATOM 680 C CA . VAL A 1 90 ? 10.172 -6.395 -2.777 1 96.38 90 VAL A CA 1
ATOM 681 C C . VAL A 1 90 ? 9.023 -5.512 -3.246 1 96.38 90 VAL A C 1
ATOM 683 O O . VAL A 1 90 ? 8.938 -4.34 -2.869 1 96.38 90 VAL A O 1
ATOM 686 N N . SER A 1 91 ? 8.109 -6.066 -4.035 1 95.94 91 SER A N 1
ATOM 687 C CA . SER A 1 91 ? 6.973 -5.34 -4.586 1 95.94 91 SER A CA 1
ATOM 688 C C . SER A 1 91 ? 5.695 -6.168 -4.504 1 95.94 91 SER A C 1
ATOM 690 O O . SER A 1 91 ? 5.684 -7.344 -4.875 1 95.94 91 SER A O 1
ATOM 692 N N . LEU A 1 92 ? 4.699 -5.52 -3.961 1 96.94 92 LEU A N 1
ATOM 693 C CA . LEU A 1 92 ? 3.346 -6.062 -3.947 1 96.94 92 LEU A CA 1
ATOM 694 C C . LEU A 1 92 ? 2.361 -5.086 -4.578 1 96.94 92 LEU A C 1
ATOM 696 O O . LEU A 1 92 ? 2.1 -4.016 -4.027 1 96.94 92 LEU A O 1
ATOM 700 N N . ASP A 1 93 ? 1.854 -5.43 -5.727 1 96.12 93 ASP A N 1
ATOM 701 C CA . ASP A 1 93 ? 0.928 -4.543 -6.422 1 96.12 93 ASP A CA 1
ATOM 702 C C . ASP A 1 93 ? -0.43 -5.211 -6.621 1 96.12 93 ASP A C 1
ATOM 704 O O . ASP A 1 93 ? -0.585 -6.062 -7.496 1 96.12 93 ASP A O 1
ATOM 708 N N . LEU A 1 94 ? -1.356 -4.797 -5.84 1 96.44 94 LEU A N 1
ATOM 709 C CA . LEU A 1 94 ? -2.725 -5.305 -5.895 1 96.44 94 LEU A CA 1
ATOM 710 C C . LEU A 1 94 ? -3.699 -4.195 -6.277 1 96.44 94 LEU A C 1
ATOM 712 O O . LEU A 1 94 ? -4.914 -4.355 -6.137 1 96.44 94 LEU A O 1
ATOM 716 N N . TYR A 1 95 ? -3.168 -3.17 -6.781 1 90.62 95 TYR A N 1
ATOM 717 C CA . TYR A 1 95 ? -3.941 -1.972 -7.086 1 90.62 95 TYR A CA 1
ATOM 718 C C . TYR A 1 95 ? -4.973 -2.252 -8.172 1 90.62 95 TYR A C 1
ATOM 720 O O . TYR A 1 95 ? -4.738 -3.07 -9.062 1 90.62 95 TYR A O 1
ATOM 728 N N . LEU A 1 96 ? -6.164 -1.467 -8.117 1 92.31 96 LEU A N 1
ATOM 729 C CA . LEU A 1 96 ? -7.223 -1.544 -9.117 1 92.31 96 LEU A CA 1
ATOM 730 C C . LEU A 1 96 ? -7.801 -2.955 -9.188 1 92.31 96 LEU A C 1
ATOM 732 O O . LEU A 1 96 ? -7.906 -3.531 -10.273 1 92.31 96 LEU A O 1
ATOM 736 N N . ASN A 1 97 ? -8.102 -3.547 -8.047 1 95.19 97 ASN A N 1
ATOM 737 C CA . ASN A 1 97 ? -8.898 -4.758 -7.859 1 95.19 97 ASN A CA 1
ATOM 738 C C . ASN A 1 97 ? -10.141 -4.484 -7.023 1 95.19 97 ASN A C 1
ATOM 740 O O . ASN A 1 97 ? -10.578 -3.338 -6.902 1 95.19 97 ASN A O 1
ATOM 744 N N . ARG A 1 98 ? -10.812 -5.566 -6.645 1 94.69 98 ARG A N 1
ATOM 745 C CA . ARG A 1 98 ? -12.023 -5.422 -5.844 1 94.69 98 ARG A CA 1
ATOM 746 C C . ARG A 1 98 ? -11.859 -6.094 -4.484 1 94.69 98 ARG A C 1
ATOM 748 O O . ARG A 1 98 ? -12.742 -6.828 -4.039 1 94.69 98 ARG A O 1
ATOM 755 N N . LEU A 1 99 ? -10.625 -5.98 -3.947 1 92.69 99 LEU A N 1
ATOM 756 C CA . LEU A 1 99 ? -10.32 -6.574 -2.648 1 92.69 99 LEU A CA 1
ATOM 757 C C . LEU A 1 99 ? -11.008 -5.801 -1.526 1 92.69 99 LEU A C 1
ATOM 759 O O . LEU A 1 99 ? -11.258 -4.602 -1.659 1 92.69 99 LEU A O 1
ATOM 763 N N . HIS A 1 100 ? -11.391 -6.539 -0.543 1 86.81 100 HIS A N 1
ATOM 764 C CA . HIS A 1 100 ? -12.016 -5.902 0.613 1 86.81 100 HIS A CA 1
ATOM 765 C C . HIS A 1 100 ? -11.469 -6.48 1.916 1 86.81 100 HIS A C 1
ATOM 767 O O . HIS A 1 100 ? -10.617 -7.371 1.898 1 86.81 100 HIS A O 1
ATOM 773 N N . GLY A 1 101 ? -11.922 -5.832 3.043 1 85.56 101 GLY A N 1
ATOM 774 C CA . GLY A 1 101 ? -11.477 -6.289 4.352 1 85.56 101 GLY A CA 1
ATOM 775 C C . GLY A 1 101 ? -10.258 -5.547 4.859 1 85.56 101 GLY A C 1
ATOM 776 O O . GLY A 1 101 ? -9.867 -4.523 4.297 1 85.56 101 GLY A O 1
ATOM 777 N N . ARG A 1 102 ? -9.734 -6.016 5.957 1 87.88 102 ARG A N 1
ATOM 778 C CA . ARG A 1 102 ? -8.594 -5.383 6.609 1 87.88 102 ARG A CA 1
ATOM 779 C C . ARG A 1 102 ? -7.285 -5.77 5.926 1 87.88 102 ARG A C 1
ATOM 781 O O . ARG A 1 102 ? -7.148 -6.891 5.426 1 87.88 102 ARG A O 1
ATOM 788 N N . ILE A 1 103 ? -6.375 -4.828 5.844 1 90.75 103 ILE A N 1
ATOM 789 C CA . ILE A 1 103 ? -5.012 -5.148 5.438 1 90.75 103 ILE A CA 1
ATOM 790 C C . ILE A 1 103 ? -4.332 -5.977 6.527 1 90.75 103 ILE A C 1
ATOM 792 O O . ILE A 1 103 ? -4.27 -5.559 7.684 1 90.75 103 ILE A O 1
ATOM 796 N N . PRO A 1 104 ? -3.865 -7.062 6.156 1 90.75 104 PRO A N 1
ATOM 797 C CA . PRO A 1 104 ? -3.297 -7.922 7.199 1 90.75 104 PRO A CA 1
ATOM 798 C C . PRO A 1 104 ? -2.092 -7.289 7.891 1 90.75 104 PRO A C 1
ATOM 800 O O . PRO A 1 104 ? -1.225 -6.715 7.227 1 90.75 104 PRO A O 1
ATOM 803 N N . SER A 1 105 ? -2.012 -7.512 9.219 1 89.81 105 SER A N 1
ATOM 804 C CA . SER A 1 105 ? -0.882 -6.992 9.984 1 89.81 105 SER A CA 1
ATOM 805 C C . SER A 1 105 ? 0.412 -7.707 9.609 1 89.81 105 SER A C 1
ATOM 807 O O . SER A 1 105 ? 1.503 -7.164 9.789 1 89.81 105 SER A O 1
ATOM 809 N N . THR A 1 106 ? 0.216 -8.82 9.039 1 94.19 106 THR A N 1
ATOM 810 C CA . THR A 1 106 ? 1.391 -9.602 8.664 1 94.19 106 THR A CA 1
ATOM 811 C C . THR A 1 106 ? 2.166 -8.914 7.547 1 94.19 106 THR A C 1
ATOM 813 O O . THR A 1 106 ? 3.311 -9.273 7.262 1 94.19 106 THR A O 1
ATOM 816 N N . LEU A 1 107 ? 1.528 -7.871 6.91 1 92.44 107 LEU A N 1
ATOM 817 C CA . LEU A 1 107 ? 2.268 -7.07 5.941 1 92.44 107 LEU A CA 1
ATOM 818 C C . LEU A 1 107 ? 3.521 -6.477 6.574 1 92.44 107 LEU A C 1
ATOM 820 O O . LEU A 1 107 ? 4.527 -6.27 5.891 1 92.44 107 LEU A O 1
ATOM 824 N N . GLY A 1 108 ? 3.477 -6.254 7.832 1 91.12 108 GLY A N 1
ATOM 825 C CA . GLY A 1 108 ? 4.609 -5.719 8.57 1 91.12 108 GLY A CA 1
ATOM 826 C C . GLY A 1 108 ? 5.801 -6.66 8.594 1 91.12 108 GLY A C 1
ATOM 827 O O . GLY A 1 108 ? 6.918 -6.242 8.914 1 91.12 108 GLY A O 1
ATOM 828 N N . ASN A 1 109 ? 5.57 -7.934 8.312 1 93.75 109 ASN A N 1
ATOM 829 C CA . ASN A 1 109 ? 6.641 -8.922 8.273 1 93.75 109 ASN A CA 1
ATOM 830 C C . ASN A 1 109 ? 7.52 -8.758 7.043 1 93.75 109 ASN A C 1
ATOM 832 O O . ASN A 1 109 ? 8.609 -9.328 6.969 1 93.75 109 ASN A O 1
ATOM 836 N N . LEU A 1 110 ? 7.035 -8.023 6.102 1 94.69 110 LEU A N 1
ATOM 837 C CA . LEU A 1 110 ? 7.715 -7.934 4.812 1 94.69 110 LEU A CA 1
ATOM 838 C C . LEU A 1 110 ? 8.82 -6.887 4.859 1 94.69 110 LEU A C 1
ATOM 840 O O . LEU A 1 110 ? 8.695 -5.816 4.262 1 94.69 110 LEU A O 1
ATOM 844 N N . GLN A 1 111 ? 9.953 -7.254 5.336 1 91.25 111 GLN A N 1
ATOM 845 C CA . GLN A 1 111 ? 11.023 -6.32 5.672 1 91.25 111 GLN A CA 1
ATOM 846 C C . GLN A 1 111 ? 11.734 -5.82 4.418 1 91.25 111 GLN A C 1
ATOM 848 O O . GLN A 1 111 ? 12.43 -4.805 4.457 1 91.25 111 GLN A O 1
ATOM 853 N N . LYS A 1 112 ? 11.562 -6.562 3.354 1 94.38 112 LYS A N 1
ATOM 854 C CA . LYS A 1 112 ? 12.25 -6.16 2.131 1 94.38 112 LYS A CA 1
ATOM 855 C C . LYS A 1 112 ? 11.32 -5.367 1.215 1 94.38 112 LYS A C 1
ATOM 857 O O . LYS A 1 112 ? 11.734 -4.922 0.141 1 94.38 112 LYS A O 1
ATOM 862 N N . LEU A 1 113 ? 10.055 -5.184 1.621 1 93.12 113 LEU A N 1
ATOM 863 C CA . LEU A 1 113 ? 9.047 -4.527 0.795 1 93.12 113 LEU A CA 1
ATOM 864 C C . LEU A 1 113 ? 9.383 -3.053 0.601 1 93.12 113 LEU A C 1
ATOM 866 O O . LEU A 1 113 ? 9.672 -2.344 1.568 1 93.12 113 LEU A O 1
ATOM 870 N N . ARG A 1 114 ? 9.359 -2.639 -0.675 1 88.81 114 ARG A N 1
ATOM 871 C CA . ARG A 1 114 ? 9.664 -1.253 -1.021 1 88.81 114 ARG A CA 1
ATOM 872 C C . ARG A 1 114 ? 8.492 -0.609 -1.763 1 88.81 114 ARG A C 1
ATOM 874 O O . ARG A 1 114 ? 8.297 0.605 -1.685 1 88.81 114 ARG A O 1
ATOM 881 N N . TYR A 1 115 ? 7.805 -1.412 -2.535 1 89 115 TYR A N 1
ATOM 882 C CA . TYR A 1 115 ? 6.672 -0.945 -3.324 1 89 115 TYR A CA 1
ATOM 883 C C . TYR A 1 115 ? 5.391 -1.663 -2.916 1 89 115 TYR A C 1
ATOM 885 O O . TYR A 1 115 ? 5.336 -2.895 -2.912 1 89 115 TYR A O 1
ATOM 893 N N . LEU A 1 116 ? 4.395 -0.836 -2.488 1 92.38 116 LEU A N 1
ATOM 894 C CA . LEU A 1 116 ? 3.137 -1.412 -2.029 1 92.38 116 LEU A CA 1
ATOM 895 C C . LEU A 1 116 ? 1.949 -0.618 -2.562 1 92.38 116 LEU A C 1
ATOM 897 O O . LEU A 1 116 ? 1.791 0.562 -2.238 1 92.38 116 LEU A O 1
ATOM 901 N N . TYR A 1 117 ? 1.131 -1.325 -3.414 1 89.5 117 TYR A N 1
ATOM 902 C CA . TYR A 1 117 ? -0.087 -0.748 -3.971 1 89.5 117 TYR A CA 1
ATOM 903 C C . TYR A 1 117 ? -1.278 -1.674 -3.756 1 89.5 117 TYR A C 1
ATOM 905 O O . TYR A 1 117 ? -1.306 -2.791 -4.273 1 89.5 117 TYR A O 1
ATOM 913 N N . ILE A 1 118 ? -2.131 -1.463 -3.031 1 88.88 118 ILE A N 1
ATOM 914 C CA . ILE A 1 118 ? -3.188 -2.422 -2.727 1 88.88 118 ILE A CA 1
ATOM 915 C C . ILE A 1 118 ? -4.52 -1.909 -3.264 1 88.88 118 ILE A C 1
ATOM 917 O O . ILE A 1 118 ? -5.27 -2.654 -3.9 1 88.88 118 ILE A O 1
ATOM 921 N N . ILE A 1 119 ? -5.355 -0.983 -2.986 1 70.44 119 ILE A N 1
ATOM 922 C CA . ILE A 1 119 ? -6.727 -0.74 -3.414 1 70.44 119 ILE A CA 1
ATOM 923 C C . ILE A 1 119 ? -6.785 0.526 -4.266 1 70.44 119 ILE A C 1
ATOM 925 O O . ILE A 1 119 ? -6.043 1.48 -4.023 1 70.44 119 ILE A O 1
ATOM 929 N N . ASP B 1 1 ? 2.521 20.922 18.141 1 83.62 1 ASP B N 1
ATOM 930 C CA . ASP B 1 1 ? 1.383 20.391 17.391 1 83.62 1 ASP B CA 1
ATOM 931 C C . ASP B 1 1 ? 1.844 19.625 16.156 1 83.62 1 ASP B C 1
ATOM 933 O O . ASP B 1 1 ? 2.832 19.984 15.516 1 83.62 1 ASP B O 1
ATOM 937 N N . ALA B 1 2 ? 1.299 18.484 15.914 1 88.12 2 ALA B N 1
ATOM 938 C CA . ALA B 1 2 ? 1.712 17.547 14.867 1 88.12 2 ALA B CA 1
ATOM 939 C C . ALA B 1 2 ? 1.658 18.219 13.492 1 88.12 2 ALA B C 1
ATOM 941 O O . ALA B 1 2 ? 2.611 18.141 12.719 1 88.12 2 ALA B O 1
ATOM 942 N N . LEU B 1 3 ? 0.627 18.906 13.219 1 92.56 3 LEU B N 1
ATOM 943 C CA . LEU B 1 3 ? 0.448 19.5 11.898 1 92.56 3 LEU B CA 1
ATOM 944 C C . LEU B 1 3 ? 1.393 20.672 11.695 1 92.56 3 LEU B C 1
ATOM 946 O O . LEU B 1 3 ? 1.866 20.922 10.578 1 92.56 3 LEU B O 1
ATOM 950 N N . TYR B 1 4 ? 1.616 21.344 12.734 1 90 4 TYR B N 1
ATOM 951 C CA . TYR B 1 4 ? 2.576 22.438 12.586 1 90 4 TYR B CA 1
ATOM 952 C C . TYR B 1 4 ? 3.98 21.891 12.336 1 90 4 TYR B C 1
ATOM 954 O O . TYR B 1 4 ? 4.73 22.453 11.531 1 90 4 TYR B O 1
ATOM 962 N N . ALA B 1 5 ? 4.328 20.891 13.031 1 90.06 5 ALA B N 1
ATOM 963 C CA . ALA B 1 5 ? 5.609 20.234 12.781 1 90.06 5 ALA B CA 1
ATOM 964 C C . ALA B 1 5 ? 5.723 19.797 11.32 1 90.06 5 ALA B C 1
ATOM 966 O O . ALA B 1 5 ? 6.781 19.922 10.703 1 90.06 5 ALA B O 1
ATOM 967 N N . LEU B 1 6 ? 4.641 19.297 10.789 1 92.38 6 LEU B N 1
ATOM 968 C CA . LEU B 1 6 ? 4.59 18.875 9.391 1 92.38 6 LEU B CA 1
ATOM 969 C C . LEU B 1 6 ? 4.762 20.062 8.461 1 92.38 6 LEU B C 1
ATOM 971 O O . LEU B 1 6 ? 5.539 20 7.504 1 92.38 6 LEU B O 1
ATOM 975 N N . LYS B 1 7 ? 4.094 21.062 8.781 1 91.19 7 LYS B N 1
ATOM 976 C CA . LYS B 1 7 ? 4.164 22.281 7.969 1 91.19 7 LYS B CA 1
ATOM 977 C C . LYS B 1 7 ? 5.605 22.766 7.848 1 91.19 7 LYS B C 1
ATOM 979 O O . LYS B 1 7 ? 6.051 23.141 6.758 1 91.19 7 LYS B O 1
ATOM 984 N N . ILE B 1 8 ? 6.266 22.75 8.961 1 90.94 8 ILE B N 1
ATOM 985 C CA . ILE B 1 8 ? 7.625 23.281 9.008 1 90.94 8 ILE B CA 1
ATOM 986 C C . ILE B 1 8 ? 8.539 22.422 8.133 1 90.94 8 ILE B C 1
ATOM 988 O O . ILE B 1 8 ? 9.5 22.938 7.555 1 90.94 8 ILE B O 1
ATOM 992 N N . GLN B 1 9 ? 8.141 21.203 7.934 1 92.44 9 GLN B N 1
ATOM 993 C CA . GLN B 1 9 ? 9 20.266 7.215 1 92.44 9 GLN B CA 1
ATOM 994 C C . GLN B 1 9 ? 8.57 20.141 5.758 1 92.44 9 GLN B C 1
ATOM 996 O O . GLN B 1 9 ? 9.188 19.406 4.984 1 92.44 9 GLN B O 1
ATOM 1001 N N . LEU B 1 10 ? 7.516 20.828 5.398 1 92.19 10 LEU B N 1
ATOM 1002 C CA . LEU B 1 10 ? 7.008 20.688 4.035 1 92.19 10 LEU B CA 1
ATOM 1003 C C . LEU B 1 10 ? 7.031 22.031 3.312 1 92.19 10 LEU B C 1
ATOM 1005 O O . LEU B 1 10 ? 6.027 22.75 3.299 1 92.19 10 LEU B O 1
ATOM 1009 N N . PRO B 1 11 ? 8.234 22.328 2.695 1 91.56 11 PRO B N 1
ATOM 1010 C CA . PRO B 1 11 ? 8.219 23.516 1.82 1 91.56 11 PRO B CA 1
ATOM 1011 C C . PRO B 1 11 ? 7.012 23.531 0.888 1 91.56 11 PRO B C 1
ATOM 1013 O O . PRO B 1 11 ? 6.652 22.516 0.306 1 91.56 11 PRO B O 1
ATOM 1016 N N . ASP B 1 12 ? 6.41 24.688 0.707 1 92.56 12 ASP B N 1
ATOM 1017 C CA . ASP B 1 12 ? 5.102 24.906 0.1 1 92.56 12 ASP B CA 1
ATOM 1018 C C . ASP B 1 12 ? 5.148 26.047 -0.911 1 92.56 12 ASP B C 1
ATOM 1020 O O . ASP B 1 12 ? 4.617 27.141 -0.656 1 92.56 12 ASP B O 1
ATOM 1024 N N . PRO B 1 13 ? 5.621 25.75 -2.061 1 91.75 13 PRO B N 1
ATOM 1025 C CA . PRO B 1 13 ? 5.82 26.844 -3.023 1 91.75 13 PRO B CA 1
ATOM 1026 C C . PRO B 1 13 ? 4.508 27.484 -3.465 1 91.75 13 PRO B C 1
ATOM 1028 O O . PRO B 1 13 ? 4.488 28.656 -3.844 1 91.75 13 PRO B O 1
ATOM 1031 N N . ASN B 1 14 ? 3.387 26.766 -3.428 1 94.31 14 ASN B N 1
ATOM 1032 C CA . ASN B 1 14 ? 2.111 27.297 -3.904 1 94.31 14 ASN B CA 1
ATOM 1033 C C . ASN B 1 14 ? 1.265 27.844 -2.756 1 94.31 14 ASN B C 1
ATOM 1035 O O . ASN B 1 14 ? 0.103 28.203 -2.953 1 94.31 14 ASN B O 1
ATOM 1039 N N . ASN B 1 15 ? 1.768 27.812 -1.58 1 93.25 15 ASN B N 1
ATOM 1040 C CA . ASN B 1 15 ? 1.138 28.375 -0.395 1 93.25 15 ASN B CA 1
ATOM 1041 C C . ASN B 1 15 ? -0.166 27.672 -0.053 1 93.25 15 ASN B C 1
ATOM 1043 O O . ASN B 1 15 ? -1.153 28.312 0.313 1 93.25 15 ASN B O 1
ATOM 1047 N N . VAL B 1 16 ? -0.133 26.359 -0.288 1 94.25 16 VAL B N 1
ATOM 1048 C CA . VAL B 1 16 ? -1.312 25.562 0.027 1 94.25 16 VAL B CA 1
ATOM 1049 C C . VAL B 1 16 ? -1.531 25.547 1.538 1 94.25 16 VAL B C 1
ATOM 1051 O O . VAL B 1 16 ? -2.672 25.484 2.006 1 94.25 16 VAL B O 1
ATOM 1054 N N . LEU B 1 17 ? -0.471 25.688 2.344 1 94.06 17 LEU B N 1
ATOM 1055 C CA . LEU B 1 17 ? -0.547 25.578 3.795 1 94.06 17 LEU B CA 1
ATOM 1056 C C . LEU B 1 17 ? -0.573 26.953 4.445 1 94.06 17 LEU B C 1
ATOM 1058 O O . LEU B 1 17 ? -0.25 27.094 5.625 1 94.06 17 LEU B O 1
ATOM 1062 N N . GLN B 1 18 ? -0.949 27.859 3.797 1 91.75 18 GLN B N 1
ATOM 1063 C CA . GLN B 1 18 ? -0.888 29.25 4.262 1 91.75 18 GLN B CA 1
ATOM 1064 C C . GLN B 1 18 ? -1.746 29.438 5.508 1 91.75 18 GLN B C 1
ATOM 1066 O O . GLN B 1 18 ? -1.394 30.219 6.395 1 91.75 18 GLN B O 1
ATOM 1071 N N . SER B 1 19 ? -2.83 28.75 5.602 1 91.31 19 SER B N 1
ATOM 1072 C CA . SER B 1 19 ? -3.752 28.938 6.719 1 91.31 19 SER B CA 1
ATOM 1073 C C . SER B 1 19 ? -3.234 28.25 7.98 1 91.31 19 SER B C 1
ATOM 1075 O O . SER B 1 19 ? -3.789 28.422 9.062 1 91.31 19 SER B O 1
ATOM 1077 N N . TRP B 1 20 ? -2.211 27.391 7.785 1 91.31 20 TRP B N 1
ATOM 1078 C CA . TRP B 1 20 ? -1.695 26.641 8.922 1 91.31 20 TRP B CA 1
ATOM 1079 C C . TRP B 1 20 ? -0.856 27.531 9.828 1 91.31 20 TRP B C 1
ATOM 1081 O O . TRP B 1 20 ? 0.364 27.609 9.672 1 91.31 20 TRP B O 1
ATOM 1091 N N . ASP B 1 21 ? -1.435 28.188 10.758 1 84.25 21 ASP B N 1
ATOM 1092 C CA . ASP B 1 21 ? -0.833 29.141 11.68 1 84.25 21 ASP B CA 1
ATOM 1093 C C . ASP B 1 21 ? -0.974 28.672 13.125 1 84.25 21 ASP B C 1
ATOM 1095 O O . ASP B 1 21 ? -2.084 28.594 13.656 1 84.25 21 ASP B O 1
ATOM 1099 N N . PRO B 1 22 ? 0.181 28.359 13.617 1 77.88 22 PRO B N 1
ATOM 1100 C CA . PRO B 1 22 ? 0.122 27.828 14.984 1 77.88 22 PRO B CA 1
ATOM 1101 C C . PRO B 1 22 ? -0.348 28.859 16 1 77.88 22 PRO B C 1
ATOM 1103 O O . PRO B 1 22 ? -0.7 28.5 17.125 1 77.88 22 PRO B O 1
ATOM 1106 N N . THR B 1 23 ? -0.078 29.984 15.656 1 77.56 23 THR B N 1
ATOM 1107 C CA . THR B 1 23 ? -0.545 31.016 16.594 1 77.56 23 THR B CA 1
ATOM 1108 C C . THR B 1 23 ? -2.07 31.062 16.609 1 77.56 23 THR B C 1
ATOM 1110 O O . THR B 1 23 ? -2.664 31.625 17.531 1 77.56 23 THR B O 1
ATOM 1113 N N . LEU B 1 24 ? -2.51 30.641 15.469 1 63.62 24 LEU B N 1
ATOM 1114 C CA . LEU B 1 24 ? -3.961 30.484 15.461 1 63.62 24 LEU B CA 1
ATOM 1115 C C . LEU B 1 24 ? -4.379 29.219 16.219 1 63.62 24 LEU B C 1
ATOM 1117 O O . LEU B 1 24 ? -3.586 28.297 16.375 1 63.62 24 LEU B O 1
ATOM 1121 N N . VAL B 1 25 ? -5.539 29.266 16.969 1 62.22 25 VAL B N 1
ATOM 1122 C CA . VAL B 1 25 ? -6.066 28.297 17.922 1 62.22 25 VAL B CA 1
ATOM 1123 C C . VAL B 1 25 ? -5.965 26.891 17.344 1 62.22 25 VAL B C 1
ATOM 1125 O O . VAL B 1 25 ? -5.047 26.141 17.672 1 62.22 25 VAL B O 1
ATOM 1128 N N . ASN B 1 26 ? -6.992 26.391 16.734 1 81.62 26 ASN B N 1
ATOM 1129 C CA . ASN B 1 26 ? -7.441 25.016 16.516 1 81.62 26 ASN B CA 1
ATOM 1130 C C . ASN B 1 26 ? -7.23 24.578 15.078 1 81.62 26 ASN B C 1
ATOM 1132 O O . ASN B 1 26 ? -7.715 25.234 14.148 1 81.62 26 ASN B O 1
ATOM 1136 N N . PRO B 1 27 ? -6.32 23.547 14.812 1 89.19 27 PRO B N 1
ATOM 1137 C CA . PRO B 1 27 ? -6.133 23.047 13.453 1 89.19 27 PRO B CA 1
ATOM 1138 C C . PRO B 1 27 ? -7.453 22.859 12.711 1 89.19 27 PRO B C 1
ATOM 1140 O O . PRO B 1 27 ? -7.465 22.766 11.477 1 89.19 27 PRO B O 1
ATOM 1143 N N . CYS B 1 28 ? -8.453 22.953 13.375 1 92.38 28 CYS B N 1
ATOM 1144 C CA . CYS B 1 28 ? -9.766 22.703 12.781 1 92.38 28 CYS B CA 1
ATOM 1145 C C . CYS B 1 28 ? -10.195 23.859 11.891 1 92.38 28 CYS B C 1
ATOM 1147 O O . CYS B 1 28 ? -11.148 23.734 11.125 1 92.38 28 CYS B O 1
ATOM 1149 N N . THR B 1 29 ? -9.484 24.891 11.859 1 90 29 THR B N 1
ATOM 1150 C CA . THR B 1 29 ? -9.805 26.016 11 1 90 29 THR B CA 1
ATOM 1151 C C . THR B 1 29 ? -8.875 26.047 9.789 1 90 29 THR B C 1
ATOM 1153 O O . THR B 1 29 ? -9 26.938 8.93 1 90 29 THR B O 1
ATOM 1156 N N . TRP B 1 30 ? -8.008 25.172 9.68 1 93.06 30 TRP B N 1
ATOM 1157 C CA . TRP B 1 30 ? -7 25.172 8.625 1 93.06 30 TRP B CA 1
ATOM 1158 C C . TRP B 1 30 ? -7.547 24.531 7.348 1 93.06 30 TRP B C 1
ATOM 1160 O O . TRP B 1 30 ? -8.328 23.578 7.41 1 93.06 30 TRP B O 1
ATOM 1170 N N . ASN B 1 31 ? -7.082 25.078 6.215 1 94 31 ASN B N 1
ATOM 1171 C CA . ASN B 1 31 ? -7.461 24.484 4.941 1 94 31 ASN B CA 1
ATOM 1172 C C . ASN B 1 31 ? -6.93 23.047 4.82 1 94 31 ASN B C 1
ATOM 1174 O O . ASN B 1 31 ? -5.859 22.734 5.344 1 94 31 ASN B O 1
ATOM 1178 N N . HIS B 1 32 ? -7.676 22.203 4.172 1 96.75 32 HIS B N 1
ATOM 1179 C CA . HIS B 1 32 ? -7.297 20.828 3.871 1 96.75 32 HIS B CA 1
ATOM 1180 C C . HIS B 1 32 ? -7.281 19.969 5.133 1 96.75 32 HIS B C 1
ATOM 1182 O O . HIS B 1 32 ? -6.758 18.859 5.125 1 96.75 32 HIS B O 1
ATOM 1188 N N . VAL B 1 33 ? -7.781 20.578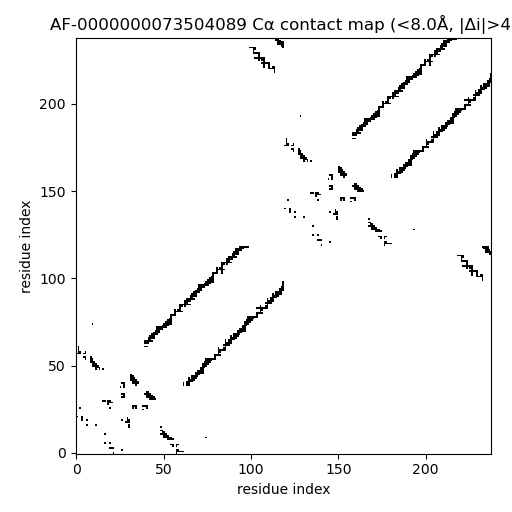 6.289 1 96.62 33 VAL B N 1
ATOM 1189 C CA . VAL B 1 33 ? -7.906 19.828 7.543 1 96.62 33 VAL B CA 1
ATOM 1190 C C . VAL B 1 33 ? -9.375 19.719 7.934 1 96.62 33 VAL B C 1
ATOM 1192 O O . VAL B 1 33 ? -10.125 20.703 7.855 1 96.62 33 VAL B O 1
ATOM 1195 N N . THR B 1 34 ? -9.773 18.484 8.18 1 97.94 34 THR B N 1
ATOM 1196 C CA . THR B 1 34 ? -11.109 18.266 8.711 1 97.94 34 THR B CA 1
ATOM 1197 C C . THR B 1 34 ? -11.047 17.75 10.148 1 97.94 34 THR B C 1
ATOM 1199 O O . THR B 1 34 ? -10.18 16.953 10.492 1 97.94 34 THR B O 1
ATOM 1202 N N . CYS B 1 35 ? -11.938 18.219 11.023 1 96.94 35 CYS B N 1
ATOM 1203 C CA . CYS B 1 35 ? -12.023 17.812 12.422 1 96.94 35 CYS B CA 1
ATOM 1204 C C . CYS B 1 35 ? -13.398 17.25 12.742 1 96.94 35 CYS B C 1
ATOM 1206 O O . CYS B 1 35 ? -14.359 17.484 12.008 1 96.94 35 CYS B O 1
ATOM 1208 N N . ASN B 1 36 ? -13.344 16.375 13.773 1 97.31 36 ASN B N 1
ATOM 1209 C CA . ASN B 1 36 ? -14.641 15.93 14.281 1 97.31 36 ASN B CA 1
ATOM 1210 C C . ASN B 1 36 ? -15.211 16.922 15.297 1 97.31 36 ASN B C 1
ATOM 1212 O O . ASN B 1 36 ? -14.656 18 15.492 1 97.31 36 ASN B O 1
ATOM 1216 N N . ASN B 1 37 ? -16.375 16.531 15.883 1 95.81 37 ASN B N 1
ATOM 1217 C CA . ASN B 1 37 ? -17.094 17.422 16.781 1 95.81 37 ASN B CA 1
ATOM 1218 C C . ASN B 1 37 ? -16.312 17.672 18.078 1 95.81 37 ASN B C 1
ATOM 1220 O O . ASN B 1 37 ? -16.609 18.609 18.812 1 95.81 37 ASN B O 1
ATOM 1224 N N . ASN B 1 38 ? -15.258 16.953 18.359 1 94.94 38 ASN B N 1
ATOM 1225 C CA . ASN B 1 38 ? -14.414 17.109 19.547 1 94.94 38 ASN B CA 1
ATOM 1226 C C . ASN B 1 38 ? -13.133 17.859 19.219 1 94.94 38 ASN B C 1
ATOM 1228 O O . ASN B 1 38 ? -12.148 17.781 19.953 1 94.94 38 ASN B O 1
ATOM 1232 N N . ASN B 1 39 ? -13.148 18.406 18 1 92.38 39 ASN B N 1
ATOM 1233 C CA . ASN B 1 39 ? -12.016 19.219 17.531 1 92.38 39 ASN B CA 1
ATOM 1234 C C . ASN B 1 39 ? -10.766 18.359 17.359 1 92.38 39 ASN B C 1
ATOM 1236 O O . ASN B 1 39 ? -9.648 18.828 17.609 1 92.38 39 ASN B O 1
ATOM 1240 N N . SER B 1 40 ? -10.969 17.125 17.047 1 94.94 40 SER B N 1
ATOM 1241 C CA . SER B 1 40 ? -9.852 16.25 16.688 1 94.94 40 SER B CA 1
ATOM 1242 C C . SER B 1 40 ? -9.688 16.141 15.18 1 94.94 40 SER B C 1
ATOM 1244 O O . SER B 1 40 ? -10.68 16.031 14.453 1 94.94 40 SER B O 1
ATOM 1246 N N . VAL B 1 41 ? -8.469 16.234 14.75 1 97.06 41 VAL B N 1
ATOM 1247 C CA . VAL B 1 41 ? -8.188 16.125 13.32 1 97.06 41 VAL B CA 1
ATOM 1248 C C . VAL B 1 41 ? -8.523 14.727 12.828 1 97.06 41 VAL B C 1
ATOM 1250 O O . VAL B 1 41 ? -8.047 13.734 13.383 1 97.06 41 VAL B O 1
ATOM 1253 N N . THR B 1 42 ? -9.375 14.648 11.742 1 98.69 42 THR B N 1
ATOM 1254 C CA . THR B 1 42 ? -9.758 13.344 11.203 1 98.69 42 THR B CA 1
ATOM 1255 C C . THR B 1 42 ? -9.289 13.195 9.758 1 98.69 42 THR B C 1
ATOM 1257 O O . THR B 1 42 ? -9.242 12.078 9.234 1 98.69 42 THR B O 1
ATOM 1260 N N . ARG B 1 43 ? -8.984 14.344 9.141 1 98.75 43 ARG B N 1
ATOM 1261 C CA . ARG B 1 43 ? -8.562 14.242 7.746 1 98.75 43 ARG B CA 1
ATOM 1262 C C . ARG B 1 43 ? -7.547 15.32 7.402 1 98.75 43 ARG B C 1
ATOM 1264 O O . ARG B 1 43 ? -7.695 16.469 7.812 1 98.75 43 ARG B O 1
ATOM 1271 N N . VAL B 1 44 ? -6.504 14.922 6.734 1 98.19 44 VAL B N 1
ATOM 1272 C CA . VAL B 1 44 ? -5.551 15.805 6.07 1 98.19 44 VAL B CA 1
ATOM 1273 C C . VAL B 1 44 ? -5.527 15.508 4.574 1 98.19 44 VAL B C 1
ATOM 1275 O O . VAL B 1 44 ? -5.168 14.406 4.16 1 98.19 44 VAL B O 1
ATOM 1278 N N . ASP B 1 45 ? -5.938 16.406 3.752 1 98.19 45 ASP B N 1
ATOM 1279 C CA . ASP B 1 45 ? -6.098 16.234 2.311 1 98.19 45 ASP B CA 1
ATOM 1280 C C . ASP B 1 45 ? -5.168 17.172 1.541 1 98.19 45 ASP B C 1
ATOM 1282 O O . ASP B 1 45 ? -5.562 18.266 1.165 1 98.19 45 ASP B O 1
ATOM 1286 N N . LEU B 1 46 ? -4.031 16.641 1.23 1 97.88 46 LEU B N 1
ATOM 1287 C CA . LEU B 1 46 ? -3.004 17.484 0.614 1 97.88 46 LEU B CA 1
ATOM 1288 C C . LEU B 1 46 ? -2.461 16.828 -0.652 1 97.88 46 LEU B C 1
ATOM 1290 O O . LEU B 1 46 ? -1.279 16.969 -0.975 1 97.88 46 LEU B O 1
ATOM 1294 N N . GLY B 1 47 ? -3.238 16.062 -1.276 1 97.5 47 GLY B N 1
ATOM 1295 C CA . GLY B 1 47 ? -2.826 15.477 -2.541 1 97.5 47 GLY B CA 1
ATOM 1296 C C . GLY B 1 47 ? -2.525 16.516 -3.609 1 97.5 47 GLY B C 1
ATOM 1297 O O . GLY B 1 47 ? -3.227 17.516 -3.719 1 97.5 47 GLY B O 1
ATOM 1298 N N . ASN B 1 48 ? -1.474 16.266 -4.457 1 97.25 48 ASN B N 1
ATOM 1299 C CA . ASN B 1 48 ? -1.124 17.109 -5.598 1 97.25 48 ASN B CA 1
ATOM 1300 C C . ASN B 1 48 ? -0.958 18.562 -5.188 1 97.25 48 ASN B C 1
ATOM 1302 O O . ASN B 1 48 ? -1.542 19.453 -5.805 1 97.25 48 ASN B O 1
ATOM 1306 N N . ALA B 1 49 ? -0.201 18.828 -4.176 1 96.62 49 ALA B N 1
ATOM 1307 C CA . ALA B 1 49 ? -0.055 20.172 -3.629 1 96.62 49 ALA B CA 1
ATOM 1308 C C . ALA B 1 49 ? 1.345 20.719 -3.889 1 96.62 49 ALA B C 1
ATOM 1310 O O . ALA B 1 49 ? 1.681 21.828 -3.441 1 96.62 49 ALA B O 1
ATOM 1311 N N . SER B 1 50 ? 2.154 19.938 -4.586 1 96.75 50 SER B N 1
ATOM 1312 C CA . SER B 1 50 ? 3.514 20.328 -4.926 1 96.75 50 SER B CA 1
ATOM 1313 C C . SER B 1 50 ? 4.359 20.531 -3.674 1 96.75 50 SER B C 1
ATOM 1315 O O . SER B 1 50 ? 5.242 21.391 -3.643 1 96.75 50 SER B O 1
ATOM 1317 N N . LEU B 1 51 ? 4.027 19.734 -2.635 1 97.06 51 LEU B N 1
ATOM 1318 C CA . LEU B 1 51 ? 4.793 19.797 -1.396 1 97.06 51 LEU B CA 1
ATOM 1319 C C . LEU B 1 51 ? 6.086 19 -1.512 1 97.06 51 LEU B C 1
ATOM 1321 O O . LEU B 1 51 ? 6.145 18.016 -2.256 1 97.06 51 LEU B O 1
ATOM 1325 N N . SER B 1 52 ? 7.07 19.469 -0.854 1 96.88 52 SER B N 1
ATOM 1326 C CA . SER B 1 52 ? 8.336 18.75 -0.752 1 96.88 52 SER B CA 1
ATOM 1327 C C . SER B 1 52 ? 8.766 18.578 0.703 1 96.88 52 SER B C 1
ATOM 1329 O O . SER B 1 52 ? 7.992 18.875 1.618 1 96.88 52 SER B O 1
ATOM 1331 N N . GLY B 1 53 ? 9.969 17.969 0.94 1 96.06 53 GLY B N 1
ATOM 1332 C CA . GLY B 1 53 ? 10.438 17.734 2.295 1 96.06 53 GLY B CA 1
ATOM 1333 C C . GLY B 1 53 ? 10.172 16.328 2.777 1 96.06 53 GLY B C 1
ATOM 1334 O O . GLY B 1 53 ? 10.211 15.375 1.988 1 96.06 53 GLY B O 1
ATOM 1335 N N . GLN B 1 54 ? 10.039 16.281 4.211 1 96.31 54 GLN B N 1
ATOM 1336 C CA . GLN B 1 54 ? 9.961 14.938 4.785 1 96.31 54 GLN B CA 1
ATOM 1337 C C . GLN B 1 54 ? 8.781 14.82 5.75 1 96.31 54 GLN B C 1
ATOM 1339 O O . GLN B 1 54 ? 8.328 15.82 6.309 1 96.31 54 GLN B O 1
ATOM 1344 N N . LEU B 1 55 ? 8.273 13.578 5.891 1 96.5 55 LEU B N 1
ATOM 1345 C CA . LEU B 1 55 ? 7.289 13.305 6.934 1 96.5 55 LEU B CA 1
ATOM 1346 C C . LEU B 1 55 ? 7.926 13.406 8.312 1 96.5 55 LEU B C 1
ATOM 1348 O O . LEU B 1 55 ? 9.148 13.32 8.453 1 96.5 55 LEU B O 1
ATOM 1352 N N . VAL B 1 56 ? 7.027 13.633 9.242 1 96.31 56 VAL B N 1
ATOM 1353 C CA . VAL B 1 56 ? 7.527 13.805 10.602 1 96.31 56 VAL B CA 1
ATOM 1354 C C . VAL B 1 56 ? 6.871 12.773 11.523 1 96.31 56 VAL B C 1
ATOM 1356 O O . VAL B 1 56 ? 5.711 12.406 11.32 1 96.31 56 VAL B O 1
ATOM 1359 N N . SER B 1 57 ? 7.68 12.312 12.586 1 96.75 57 SER B N 1
ATOM 1360 C CA . SER B 1 57 ? 7.16 11.32 13.516 1 96.75 57 SER B CA 1
ATOM 1361 C C . SER B 1 57 ? 5.977 11.867 14.305 1 96.75 57 SER B C 1
ATOM 1363 O O . SER B 1 57 ? 5.121 11.102 14.758 1 96.75 57 SER B O 1
ATOM 1365 N N . GLN B 1 58 ? 5.898 13.172 14.391 1 96.31 58 GLN B N 1
ATOM 1366 C CA . GLN B 1 58 ? 4.828 13.812 15.148 1 96.31 58 GLN B CA 1
ATOM 1367 C C . GLN B 1 58 ? 3.461 13.5 14.539 1 96.31 58 GLN B C 1
ATOM 1369 O O . GLN B 1 58 ? 2.439 13.586 15.227 1 96.31 58 GLN B O 1
ATOM 1374 N N . LEU B 1 59 ? 3.373 13.117 13.273 1 96.5 59 LEU B N 1
ATOM 1375 C CA . LEU B 1 59 ? 2.115 12.719 12.656 1 96.5 59 LEU B CA 1
ATOM 1376 C C . LEU B 1 59 ? 1.43 11.625 13.469 1 96.5 59 LEU B C 1
ATOM 1378 O O . LEU B 1 59 ? 0.199 11.562 13.516 1 96.5 59 LEU B O 1
ATOM 1382 N N . GLY B 1 60 ? 2.27 10.805 14.102 1 97.38 60 GLY B N 1
ATOM 1383 C CA . GLY B 1 60 ? 1.747 9.703 14.898 1 97.38 60 GLY B CA 1
ATOM 1384 C C . GLY B 1 60 ? 0.913 10.172 16.078 1 97.38 60 GLY B C 1
ATOM 1385 O O . GLY B 1 60 ? 0.219 9.367 16.703 1 97.38 60 GLY B O 1
ATOM 1386 N N . GL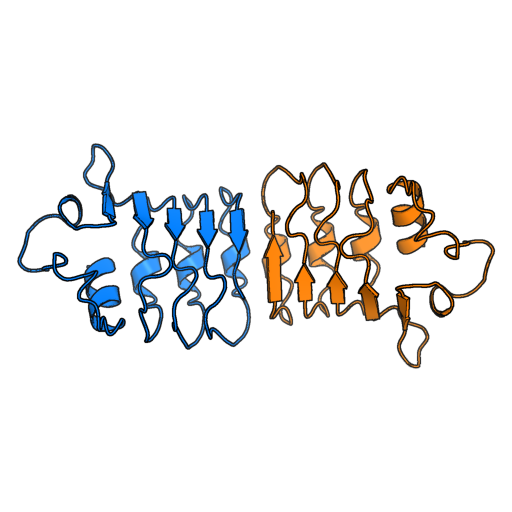N B 1 61 ? 0.974 11.453 16.344 1 96.56 61 GLN B N 1
ATOM 1387 C CA . GLN B 1 61 ? 0.25 12.016 17.484 1 96.56 61 GLN B CA 1
ATOM 1388 C C . GLN B 1 61 ? -1.206 12.297 17.125 1 96.56 61 GLN B C 1
ATOM 1390 O O . GLN B 1 61 ? -2.025 12.57 18 1 96.56 61 GLN B O 1
ATOM 1395 N N . LEU B 1 62 ? -1.545 12.227 15.891 1 96.88 62 LEU B N 1
ATOM 1396 C CA . LEU B 1 62 ? -2.916 12.477 15.453 1 96.88 62 LEU B CA 1
ATOM 1397 C C . LEU B 1 62 ? -3.777 11.234 15.641 1 96.88 62 LEU B C 1
ATOM 1399 O O . LEU B 1 62 ? -4.223 10.633 14.656 1 96.88 62 LEU B O 1
ATOM 1403 N N . ALA B 1 63 ? -4.195 11.016 16.828 1 95.25 63 ALA B N 1
ATOM 1404 C CA . ALA B 1 63 ? -4.785 9.75 17.281 1 95.25 63 ALA B CA 1
ATOM 1405 C C . ALA B 1 63 ? -6.117 9.492 16.578 1 95.25 63 ALA B C 1
ATOM 1407 O O . ALA B 1 63 ? -6.531 8.336 16.422 1 95.25 63 ALA B O 1
ATOM 1408 N N . ASN B 1 64 ? -6.754 10.531 16.141 1 97.69 64 ASN B N 1
ATOM 1409 C CA . ASN B 1 64 ? -8.086 10.367 15.562 1 97.69 64 ASN B CA 1
ATOM 1410 C C . ASN B 1 64 ? -8.062 10.5 14.047 1 97.69 64 ASN B C 1
ATOM 1412 O O . ASN B 1 64 ? -9.109 10.539 13.406 1 97.69 64 ASN B O 1
ATOM 1416 N N . LEU B 1 65 ? -6.844 10.578 13.469 1 98.56 65 LEU B N 1
ATOM 1417 C CA . LEU B 1 65 ? -6.734 10.742 12.023 1 98.56 65 LEU B CA 1
ATOM 1418 C C . LEU B 1 65 ? -7.277 9.516 11.289 1 98.56 65 LEU B C 1
ATOM 1420 O O . LEU B 1 65 ? -6.941 8.383 11.641 1 98.56 65 LEU B O 1
ATOM 1424 N N . GLN B 1 66 ? -8.148 9.734 10.305 1 98.62 66 GLN B N 1
ATOM 1425 C CA . GLN B 1 66 ? -8.758 8.672 9.516 1 98.62 66 GLN B CA 1
ATOM 1426 C C . GLN B 1 66 ? -8.234 8.672 8.086 1 98.62 66 GLN B C 1
ATOM 1428 O O . GLN B 1 66 ? -8.102 7.613 7.465 1 98.62 66 GLN B O 1
ATOM 1433 N N . TYR B 1 67 ? -7.98 9.852 7.598 1 98.62 67 TYR B N 1
ATOM 1434 C CA . TYR B 1 67 ? -7.512 9.984 6.223 1 98.62 67 TYR B CA 1
ATOM 1435 C C . TYR B 1 67 ? -6.262 10.859 6.156 1 98.62 67 TYR B C 1
ATOM 1437 O O . TYR B 1 67 ? -6.285 12.023 6.555 1 98.62 67 TYR B O 1
ATOM 1445 N N . LEU B 1 68 ? -5.207 10.289 5.676 1 98.5 68 LEU B N 1
ATOM 1446 C CA . LEU B 1 68 ? -3.988 11.031 5.371 1 98.5 68 LEU B CA 1
ATOM 1447 C C . LEU B 1 68 ? -3.656 10.945 3.885 1 98.5 68 LEU B C 1
ATOM 1449 O O . LEU B 1 68 ? -3.096 9.953 3.424 1 98.5 68 LEU B O 1
ATOM 1453 N N . GLU B 1 69 ? -3.963 11.969 3.115 1 98.25 69 GLU B N 1
ATOM 1454 C CA . GLU B 1 69 ? -3.809 12.008 1.664 1 98.25 69 GLU B CA 1
ATOM 1455 C C . GLU B 1 69 ? -2.688 12.961 1.253 1 98.25 69 GLU B C 1
ATOM 1457 O O . GLU B 1 69 ? -2.869 14.18 1.255 1 98.25 69 GLU B O 1
ATOM 1462 N N . LEU B 1 70 ? -1.606 12.383 0.835 1 97.69 70 LEU B N 1
ATOM 1463 C CA . LEU B 1 70 ? -0.431 13.172 0.481 1 97.69 70 LEU B CA 1
ATOM 1464 C C . LEU B 1 70 ? 0.078 12.789 -0.906 1 97.69 70 LEU B C 1
ATOM 1466 O O . LEU B 1 70 ? 1.226 13.086 -1.251 1 97.69 70 LEU B O 1
ATOM 1470 N N . PHE B 1 71 ? -0.76 12.164 -1.662 1 96.19 71 PHE B N 1
ATOM 1471 C CA . PHE B 1 71 ? -0.328 11.641 -2.955 1 96.19 71 PHE B CA 1
ATOM 1472 C C . PHE B 1 71 ? 0.03 12.781 -3.902 1 96.19 71 PHE B C 1
ATOM 1474 O O . PHE B 1 71 ? -0.504 13.883 -3.785 1 96.19 71 PHE B O 1
ATOM 1481 N N . GLY B 1 72 ? 0.917 12.492 -4.895 1 96.75 72 GLY B N 1
ATOM 1482 C CA . GLY B 1 72 ? 1.213 13.422 -5.969 1 96.75 72 GLY B CA 1
ATOM 1483 C C . GLY B 1 72 ? 2.012 14.625 -5.512 1 96.75 72 GLY B C 1
ATOM 1484 O O . GLY B 1 72 ? 1.743 15.75 -5.934 1 96.75 72 GLY B O 1
ATOM 1485 N N . ASN B 1 73 ? 2.994 14.422 -4.637 1 97.44 73 ASN B N 1
ATOM 1486 C CA . ASN B 1 73 ? 3.893 15.477 -4.18 1 97.44 73 ASN B CA 1
ATOM 1487 C C . ASN B 1 73 ? 5.355 15.109 -4.422 1 97.44 73 ASN B C 1
ATOM 1489 O O . ASN B 1 73 ? 5.66 14.312 -5.309 1 97.44 73 ASN B O 1
ATOM 1493 N N . ASN B 1 74 ? 6.223 15.891 -3.816 1 96.94 74 ASN B N 1
ATOM 1494 C CA . ASN B 1 74 ? 7.652 15.609 -3.9 1 96.94 74 ASN B CA 1
ATOM 1495 C C . ASN B 1 74 ? 8.25 15.336 -2.523 1 96.94 74 ASN B C 1
ATOM 1497 O O . ASN B 1 74 ? 9.281 15.914 -2.166 1 96.94 74 ASN B O 1
ATOM 1501 N N . ILE B 1 75 ? 7.469 14.602 -1.741 1 96.38 75 ILE B N 1
ATOM 1502 C CA . ILE B 1 75 ? 7.906 14.289 -0.385 1 96.38 75 ILE B CA 1
ATOM 1503 C C . ILE B 1 75 ? 9.008 13.227 -0.427 1 96.38 75 ILE B C 1
ATOM 1505 O O . ILE B 1 75 ? 8.898 12.242 -1.164 1 96.38 75 ILE B O 1
ATOM 1509 N N . THR B 1 76 ? 10.078 13.484 0.324 1 95.38 76 THR B N 1
ATOM 1510 C CA . THR B 1 76 ? 11.25 12.609 0.33 1 95.38 76 THR B CA 1
ATOM 1511 C C . THR B 1 76 ? 11.445 11.984 1.706 1 95.38 76 THR B C 1
ATOM 1513 O O . THR B 1 76 ? 10.648 12.203 2.617 1 95.38 76 THR B O 1
ATOM 1516 N N . GLY B 1 77 ? 12.477 11.078 1.802 1 93.75 77 GLY B N 1
ATOM 1517 C CA . GLY B 1 77 ? 12.789 10.453 3.08 1 93.75 77 GLY B CA 1
ATOM 1518 C C . GLY B 1 77 ? 12.031 9.156 3.307 1 93.75 77 GLY B C 1
ATOM 1519 O O . GLY B 1 77 ? 11.656 8.477 2.35 1 93.75 77 GLY B O 1
ATOM 1520 N N . ILE B 1 78 ? 11.914 8.781 4.609 1 94 78 ILE B N 1
ATOM 1521 C CA . ILE B 1 78 ? 11.336 7.488 4.949 1 94 78 ILE B CA 1
ATOM 1522 C C . ILE B 1 78 ? 9.969 7.691 5.605 1 94 78 ILE B C 1
ATOM 1524 O O . ILE B 1 78 ? 9.641 8.797 6.039 1 94 78 ILE B O 1
ATOM 1528 N N . ILE B 1 79 ? 9.156 6.648 5.594 1 95.38 79 ILE B N 1
ATOM 1529 C CA . ILE B 1 79 ? 7.922 6.645 6.371 1 95.38 79 ILE B CA 1
ATOM 1530 C C . ILE B 1 79 ? 8.242 6.402 7.844 1 95.38 79 ILE B C 1
ATOM 1532 O O . ILE B 1 79 ? 8.805 5.367 8.203 1 95.38 79 ILE B O 1
ATOM 1536 N N . PRO B 1 80 ? 7.895 7.359 8.641 1 95.94 80 PRO B N 1
ATOM 1537 C CA . PRO B 1 80 ? 8.219 7.168 10.055 1 95.94 80 PRO B CA 1
ATOM 1538 C C . PRO B 1 80 ? 7.441 6.016 10.688 1 95.94 80 PRO B C 1
ATOM 1540 O O . PRO B 1 80 ? 6.277 5.789 10.352 1 95.94 80 PRO B O 1
ATOM 1543 N N . ASN B 1 81 ? 8.07 5.363 11.703 1 96.25 81 ASN B N 1
ATOM 1544 C CA . ASN B 1 81 ? 7.422 4.277 12.43 1 96.25 81 ASN B CA 1
ATOM 1545 C C . ASN B 1 81 ? 6.168 4.762 13.156 1 96.25 81 ASN B C 1
ATOM 1547 O O . ASN B 1 81 ? 5.223 3.996 13.344 1 96.25 81 ASN B O 1
ATOM 1551 N N . ALA B 1 82 ? 6.211 6.012 13.43 1 97.62 82 ALA B N 1
ATOM 1552 C CA . ALA B 1 82 ? 5.133 6.59 14.227 1 97.62 82 ALA B CA 1
ATOM 1553 C C . ALA B 1 82 ? 3.807 6.539 13.469 1 97.62 82 ALA B C 1
ATOM 1555 O O . ALA B 1 82 ? 2.74 6.727 14.062 1 97.62 82 ALA B O 1
ATOM 1556 N N . ILE B 1 83 ? 3.838 6.258 12.156 1 96.69 83 ILE B N 1
ATOM 1557 C CA . ILE B 1 83 ? 2.611 6.125 11.375 1 96.69 83 ILE B CA 1
ATOM 1558 C C . ILE B 1 83 ? 1.744 5.016 11.961 1 96.69 83 ILE B C 1
ATOM 1560 O O . ILE B 1 83 ? 0.514 5.09 11.906 1 96.69 83 ILE B O 1
ATOM 1564 N N . GLY B 1 84 ? 2.375 4.035 12.547 1 96.31 84 GLY B N 1
ATOM 1565 C CA . GLY B 1 84 ? 1.678 2.91 13.148 1 96.31 84 GLY B CA 1
ATOM 1566 C C . GLY B 1 84 ? 0.819 3.309 14.336 1 96.31 84 GLY B C 1
ATOM 1567 O O . GLY B 1 84 ? -0.028 2.533 14.781 1 96.31 84 GLY B O 1
ATOM 1568 N N . ASN B 1 85 ? 1.06 4.5 14.867 1 97.94 85 ASN B N 1
ATOM 1569 C CA . ASN B 1 85 ? 0.279 4.992 15.992 1 97.94 85 ASN B CA 1
ATOM 1570 C C . ASN B 1 85 ? -1.092 5.496 15.547 1 97.94 85 ASN B C 1
ATOM 1572 O O . ASN B 1 85 ? -1.963 5.754 16.375 1 97.94 85 ASN B O 1
ATOM 1576 N N . LEU B 1 86 ? -1.263 5.629 14.289 1 98.12 86 LEU B N 1
ATOM 1577 C CA . LEU B 1 86 ? -2.518 6.152 13.758 1 98.12 86 LEU B CA 1
ATOM 1578 C C . LEU B 1 86 ? -3.557 5.043 13.625 1 98.12 86 LEU B C 1
ATOM 1580 O O . LEU B 1 86 ? -4.02 4.75 12.516 1 98.12 86 LEU B O 1
ATOM 1584 N N . THR B 1 87 ? -4.023 4.543 14.727 1 97.12 87 THR B N 1
ATOM 1585 C CA . THR B 1 87 ? -4.777 3.297 14.773 1 97.12 87 THR B CA 1
ATOM 1586 C C . THR B 1 87 ? -6.191 3.5 14.234 1 97.12 87 THR B C 1
ATOM 1588 O O . THR B 1 87 ? -6.906 2.531 13.977 1 97.12 87 THR B O 1
ATOM 1591 N N . ASN B 1 88 ? -6.613 4.789 13.977 1 98 88 ASN B N 1
ATOM 1592 C CA . ASN B 1 88 ? -7.93 5.062 13.398 1 98 88 ASN B CA 1
ATOM 1593 C C . ASN B 1 88 ? -7.84 5.336 11.906 1 98 88 ASN B C 1
ATOM 1595 O O . ASN B 1 88 ? -8.852 5.625 11.258 1 98 88 ASN B O 1
ATOM 1599 N N . LEU B 1 89 ? -6.641 5.18 11.312 1 97.75 89 LEU B N 1
ATOM 1600 C CA . LEU B 1 89 ? -6.449 5.477 9.898 1 97.75 89 LEU B CA 1
ATOM 1601 C C . LEU B 1 89 ? -7.215 4.48 9.023 1 97.75 89 LEU B C 1
ATOM 1603 O O . LEU B 1 89 ? -7.09 3.27 9.211 1 97.75 89 LEU B O 1
ATOM 1607 N N . VAL B 1 90 ? -8.016 5.07 8.188 1 96.19 90 VAL B N 1
ATOM 1608 C CA . VAL B 1 90 ? -8.781 4.289 7.227 1 96.19 90 VAL B CA 1
ATOM 1609 C C . VAL B 1 90 ? -8.086 4.301 5.867 1 96.19 90 VAL B C 1
ATOM 1611 O O . VAL B 1 90 ? -8.086 3.299 5.152 1 96.19 90 VAL B O 1
ATOM 1614 N N . SER B 1 91 ? -7.461 5.414 5.52 1 95.75 91 SER B N 1
ATOM 1615 C CA . SER B 1 91 ? -6.777 5.586 4.242 1 95.75 91 SER B CA 1
ATOM 1616 C C . SER B 1 91 ? -5.434 6.281 4.426 1 95.75 91 SER B C 1
ATOM 1618 O O . SER B 1 91 ? -5.344 7.305 5.109 1 95.75 91 SER B O 1
ATOM 1620 N N . LEU B 1 92 ? -4.449 5.656 3.846 1 96.88 92 LEU B N 1
ATOM 1621 C CA . LEU B 1 92 ? -3.115 6.242 3.748 1 96.88 92 LEU B CA 1
ATOM 1622 C C . LEU B 1 92 ? -2.648 6.293 2.297 1 96.88 92 LEU B C 1
ATOM 1624 O O . LEU B 1 92 ? -2.406 5.25 1.681 1 96.88 92 LEU B O 1
ATOM 1628 N N . ASP B 1 93 ? -2.559 7.477 1.76 1 96.06 93 ASP B N 1
ATOM 1629 C CA . ASP B 1 93 ? -2.154 7.625 0.365 1 96.06 93 ASP B CA 1
ATOM 1630 C C . ASP B 1 93 ? -0.874 8.445 0.247 1 96.06 93 ASP B C 1
ATOM 1632 O O . ASP B 1 93 ? -0.904 9.672 0.373 1 96.06 93 ASP B O 1
ATOM 1636 N N . LEU B 1 94 ? 0.184 7.781 -0.009 1 96.44 94 LEU B N 1
ATOM 1637 C CA . LEU B 1 94 ? 1.497 8.391 -0.174 1 96.44 94 LEU B CA 1
ATOM 1638 C C . LEU B 1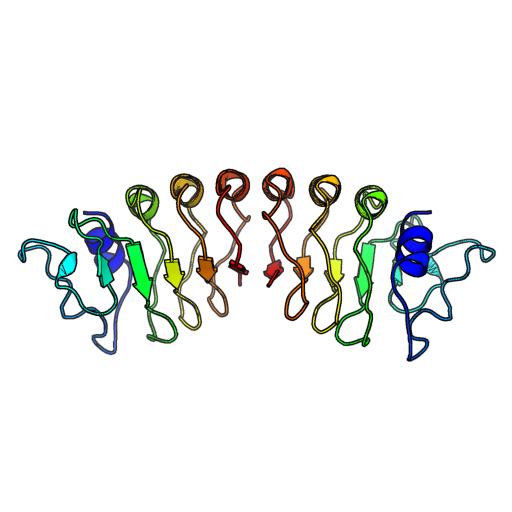 94 ? 2.027 8.172 -1.587 1 96.44 94 LEU B C 1
ATOM 1640 O O . LEU B 1 94 ? 3.211 8.391 -1.853 1 96.44 94 LEU B O 1
ATOM 1644 N N . TYR B 1 95 ? 1.158 7.809 -2.43 1 90.56 95 TYR B N 1
ATOM 1645 C CA . TYR B 1 95 ? 1.522 7.438 -3.793 1 90.56 95 TYR B CA 1
ATOM 1646 C C . TYR B 1 95 ? 2.094 8.633 -4.547 1 90.56 95 TYR B C 1
ATOM 1648 O O . TYR B 1 95 ? 1.696 9.773 -4.309 1 90.56 95 TYR B O 1
ATOM 1656 N N . LEU B 1 96 ? 3.043 8.336 -5.566 1 92.44 96 LEU B N 1
ATOM 1657 C CA . LEU B 1 96 ? 3.635 9.344 -6.441 1 92.44 96 LEU B CA 1
ATOM 1658 C C . LEU B 1 96 ? 4.398 10.383 -5.629 1 92.44 96 LEU B C 1
ATOM 1660 O O . LEU B 1 96 ? 4.188 11.586 -5.805 1 92.44 96 LEU B O 1
ATOM 1664 N N . ASN B 1 97 ? 5.223 9.945 -4.703 1 95.25 97 ASN B N 1
ATOM 1665 C CA . ASN B 1 97 ? 6.238 10.711 -3.986 1 95.25 97 ASN B CA 1
ATOM 1666 C C . ASN B 1 97 ? 7.637 10.141 -4.227 1 95.25 97 ASN B C 1
ATOM 1668 O O . ASN B 1 97 ? 7.855 9.406 -5.188 1 95.25 97 ASN B O 1
ATOM 1672 N N . ARG B 1 98 ? 8.594 10.68 -3.461 1 95 98 ARG B N 1
ATOM 1673 C CA . ARG B 1 98 ? 9.969 10.211 -3.604 1 95 98 ARG B CA 1
ATOM 1674 C C . ARG B 1 98 ? 10.461 9.57 -2.312 1 95 98 ARG B C 1
ATOM 1676 O O . ARG B 1 98 ? 11.57 9.859 -1.855 1 95 98 ARG B O 1
ATOM 1683 N N . LEU B 1 99 ? 9.531 8.844 -1.645 1 93 99 LEU B N 1
ATOM 1684 C CA . LEU B 1 99 ? 9.867 8.18 -0.392 1 93 99 LEU B CA 1
ATOM 1685 C C . LEU B 1 99 ? 10.766 6.973 -0.643 1 93 99 LEU B C 1
ATOM 1687 O O . LEU B 1 99 ? 10.719 6.375 -1.719 1 93 99 LEU B O 1
ATOM 1691 N N . HIS B 1 100 ? 11.633 6.766 0.2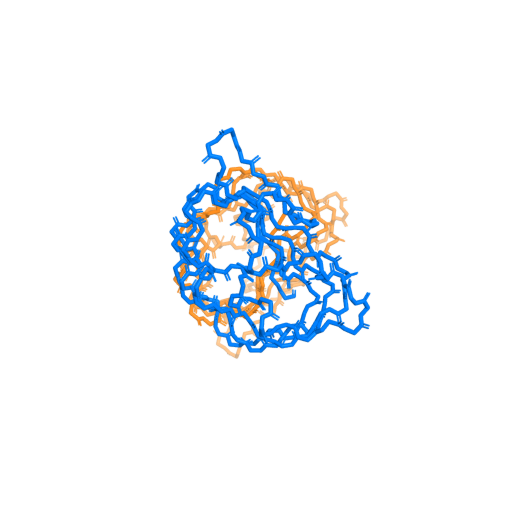92 1 87.12 100 HIS B N 1
ATOM 1692 C CA . HIS B 1 100 ? 12.516 5.609 0.185 1 87.12 100 HIS B CA 1
ATOM 1693 C C . HIS B 1 100 ? 12.625 4.879 1.519 1 87.12 100 HIS B C 1
ATOM 1695 O O . HIS B 1 100 ? 12.016 5.285 2.51 1 87.12 100 HIS B O 1
ATOM 1701 N N . GLY B 1 101 ? 13.359 3.707 1.442 1 86.31 101 GLY B N 1
ATOM 1702 C CA . GLY B 1 101 ? 13.547 2.918 2.648 1 86.31 101 GLY B CA 1
ATOM 1703 C C . GLY B 1 101 ? 12.492 1.841 2.826 1 86.31 101 GLY B C 1
ATOM 1704 O O . GLY B 1 101 ? 11.727 1.559 1.905 1 86.31 101 GLY B O 1
ATOM 1705 N N . ARG B 1 102 ? 12.508 1.197 3.971 1 88.25 102 ARG B N 1
ATOM 1706 C CA . ARG B 1 102 ? 11.609 0.091 4.27 1 88.25 102 ARG B CA 1
ATOM 1707 C C . ARG B 1 102 ? 10.234 0.604 4.703 1 88.25 102 ARG B C 1
ATOM 1709 O O . ARG B 1 102 ? 10.141 1.65 5.348 1 88.25 102 ARG B O 1
ATOM 1716 N N . ILE B 1 103 ? 9.203 -0.108 4.289 1 91.06 103 ILE B N 1
ATOM 1717 C CA . ILE B 1 103 ? 7.879 0.143 4.836 1 91.06 103 ILE B CA 1
ATOM 1718 C C . ILE B 1 103 ? 7.828 -0.3 6.297 1 91.06 103 ILE B C 1
ATOM 1720 O O . ILE B 1 103 ? 8.133 -1.453 6.609 1 91.06 103 ILE B O 1
ATOM 1724 N N . PRO B 1 104 ? 7.473 0.579 7.102 1 90.94 104 PRO B N 1
ATOM 1725 C CA . PRO B 1 104 ? 7.52 0.211 8.516 1 90.94 104 PRO B CA 1
ATOM 1726 C C . PRO B 1 104 ? 6.562 -0.928 8.867 1 90.94 104 PRO B C 1
ATOM 1728 O O . PRO B 1 104 ? 5.418 -0.939 8.406 1 90.94 104 PRO B O 1
ATOM 1731 N N . SER B 1 105 ? 7.023 -1.809 9.766 1 90.06 105 SER B N 1
ATOM 1732 C CA . SER B 1 105 ? 6.184 -2.922 10.203 1 90.06 105 SER B CA 1
ATOM 1733 C C . SER B 1 105 ? 5.008 -2.432 11.047 1 90.06 105 SER B C 1
ATOM 1735 O O . SER B 1 105 ? 3.986 -3.113 11.148 1 90.06 105 SER B O 1
ATOM 1737 N N . THR B 1 106 ? 5.18 -1.269 11.516 1 94.19 106 THR B N 1
ATOM 1738 C CA . THR B 1 106 ? 4.125 -0.716 12.359 1 94.19 106 THR B CA 1
ATOM 1739 C C . THR B 1 106 ? 2.865 -0.447 11.539 1 94.19 106 THR B C 1
ATOM 1741 O O . THR B 1 106 ? 1.791 -0.221 12.094 1 94.19 106 THR B O 1
ATOM 1744 N N . LEU B 1 107 ? 3.01 -0.505 10.172 1 92.44 107 LEU B N 1
ATOM 1745 C CA . LEU B 1 107 ? 1.82 -0.412 9.336 1 92.44 107 LEU B CA 1
ATOM 1746 C C . LEU B 1 107 ? 0.812 -1.497 9.703 1 92.44 107 LEU B C 1
ATOM 1748 O O . LEU B 1 107 ? -0.397 -1.298 9.562 1 92.44 107 LEU B O 1
ATOM 1752 N N . GLY B 1 108 ? 1.285 -2.576 10.188 1 91 108 GLY B N 1
ATOM 1753 C CA . GLY B 1 108 ? 0.44 -3.68 10.609 1 91 108 GLY B CA 1
ATOM 1754 C C . GLY B 1 108 ? -0.451 -3.332 11.789 1 91 108 GLY B C 1
ATOM 1755 O O . GLY B 1 108 ? -1.422 -4.039 12.07 1 91 108 GLY B O 1
ATOM 1756 N N . ASN B 1 109 ? -0.104 -2.277 12.516 1 93.62 109 ASN B N 1
ATOM 1757 C CA . ASN B 1 109 ? -0.897 -1.83 13.656 1 93.62 109 ASN B CA 1
ATOM 1758 C C . ASN B 1 109 ? -2.195 -1.165 13.203 1 93.62 109 ASN B C 1
ATOM 1760 O O . ASN B 1 109 ? -3.102 -0.955 14.016 1 93.62 109 ASN B O 1
ATOM 1764 N N . LEU B 1 110 ? -2.25 -0.816 11.961 1 94.62 110 LEU B N 1
ATOM 1765 C CA . LEU B 1 110 ? -3.375 -0.03 11.469 1 94.62 110 LEU B CA 1
ATOM 1766 C C . LEU B 1 110 ? -4.559 -0.93 11.125 1 94.62 110 LEU B C 1
ATOM 1768 O O . LEU B 1 110 ? -4.879 -1.121 9.945 1 94.62 110 LEU B O 1
ATOM 1772 N N . GLN B 1 111 ? -5.324 -1.269 12.094 1 91 111 GLN B N 1
ATOM 1773 C CA . GLN B 1 111 ? -6.34 -2.311 11.984 1 91 111 GLN B CA 1
ATOM 1774 C C . GLN B 1 111 ? -7.555 -1.811 11.211 1 91 111 GLN B C 1
ATOM 1776 O O . GLN B 1 111 ? -8.359 -2.609 10.727 1 91 111 GLN B O 1
ATOM 1781 N N . LYS B 1 112 ? -7.676 -0.515 11.133 1 94.12 112 LYS B N 1
ATOM 1782 C CA . LYS B 1 112 ? -8.844 0.025 10.445 1 94.12 112 LYS B CA 1
ATOM 1783 C C . LYS B 1 112 ? -8.5 0.395 9 1 94.12 112 LYS B C 1
ATOM 1785 O O . LYS B 1 112 ? -9.367 0.849 8.25 1 94.12 112 LYS B O 1
ATOM 1790 N N . LEU B 1 113 ? -7.238 0.215 8.602 1 92.94 113 LEU B N 1
ATOM 1791 C CA . LEU B 1 113 ? -6.766 0.619 7.285 1 92.94 113 LEU B CA 1
ATOM 1792 C C . LEU B 1 113 ? -7.426 -0.218 6.191 1 92.94 113 LEU B C 1
ATOM 1794 O O . LEU B 1 113 ? -7.449 -1.448 6.277 1 92.94 113 LEU B O 1
ATOM 1798 N N . ARG B 1 114 ? -7.965 0.487 5.191 1 88.19 114 ARG B N 1
ATOM 1799 C CA . ARG B 1 114 ? -8.633 -0.174 4.074 1 88.19 114 ARG B CA 1
ATOM 1800 C C . ARG B 1 114 ? -7.973 0.199 2.75 1 88.19 114 ARG B C 1
ATOM 1802 O O . ARG B 1 114 ? -7.996 -0.584 1.798 1 88.19 114 ARG B O 1
ATOM 1809 N N . TYR B 1 115 ? -7.48 1.418 2.686 1 88.69 115 TYR B N 1
ATOM 1810 C CA . TYR B 1 115 ? -6.84 1.932 1.48 1 88.69 115 TYR B CA 1
ATOM 1811 C C . TYR B 1 115 ? -5.387 2.314 1.754 1 88.69 115 TYR B C 1
ATOM 1813 O O . TYR B 1 115 ? -5.105 3.096 2.666 1 88.69 115 TYR B O 1
ATOM 1821 N N . LEU B 1 116 ? -4.508 1.649 0.995 1 92.25 116 LEU B N 1
ATOM 1822 C CA . LEU B 1 116 ? -3.082 1.903 1.188 1 92.25 116 LEU B CA 1
ATOM 1823 C C . LEU B 1 116 ? -2.365 2.027 -0.152 1 92.25 116 LEU B C 1
ATOM 1825 O O . LEU B 1 116 ? -2.324 1.071 -0.93 1 92.25 116 LEU B O 1
ATOM 1829 N N . TYR B 1 117 ? -1.817 3.18 -0.432 1 89.31 117 TYR B N 1
ATOM 1830 C CA . TYR B 1 117 ? -1.04 3.457 -1.635 1 89.31 117 TYR B CA 1
ATOM 1831 C C . TYR B 1 117 ? 0.309 4.07 -1.283 1 89.31 117 TYR B C 1
ATOM 1833 O O . TYR B 1 117 ? 0.371 5.168 -0.719 1 89.31 117 TYR B O 1
ATOM 1841 N N . ILE B 1 118 ? 1.225 3.232 -1.494 1 89 118 ILE B N 1
ATOM 1842 C CA . ILE B 1 118 ? 2.559 3.699 -1.132 1 89 118 ILE B CA 1
ATOM 1843 C C . ILE B 1 118 ? 3.443 3.75 -2.375 1 89 118 ILE B C 1
ATOM 1845 O O . ILE B 1 118 ? 3.24 2.984 -3.322 1 89 118 ILE B O 1
ATOM 1849 N N . ILE B 1 119 ? 4.324 4.652 -2.764 1 71.62 119 ILE B N 1
ATOM 1850 C CA . ILE B 1 119 ? 5.379 5.09 -3.668 1 71.62 119 ILE B CA 1
ATOM 1851 C C . ILE B 1 119 ? 4.902 4.977 -5.113 1 71.62 119 ILE B C 1
ATOM 1853 O O . ILE B 1 119 ? 4.176 4.043 -5.465 1 71.62 119 ILE B O 1
#